Protein AF-A0A7S0FEX1-F1 (afdb_monomer_lite)

Radius of gyration: 21.46 Å; chains: 1; bounding box: 63×38×58 Å

Secondary structure (DSSP, 8-state):
-HHHHHHHHHHTT---HHHHHHHHHTT--SHHHHHHHHHSHHHHHHHHHHHHHH-S---TTHHHHHHHHHHHTTEEEEESPSS--S----EEEEETTSS-BB-TTSPPBPP-TTHHHHHHHHHHHTT-EEEEE-HHHHHHHHHHHHHHSS--TT-B-TTSEEGGGTTT-HHHHHHHHHHHHTTTS--EEEEEEEEPPPBTTB--SEEEE-HHHHHTT-HHHHHHHHHHHHHHHHHHTTTS-EES--SSSS-S---GGG-EE-HHHHHHSTTTT--SEEEEEEEEHHHHHHHHH-HHHHHHHHHHHHHHHHHHTT---TTHHHHHHHHHHHHHH--

Structure (mmCIF, N/CA/C/O backbone):
data_AF-A0A7S0FEX1-F1
#
_entry.id   AF-A0A7S0FEX1-F1
#
loop_
_atom_site.group_PDB
_atom_site.id
_atom_site.type_symbol
_atom_site.label_atom_id
_atom_site.label_alt_id
_atom_site.label_comp_id
_atom_site.label_asym_id
_atom_site.label_entity_id
_atom_site.label_seq_id
_atom_site.pdbx_PDB_ins_code
_atom_site.Cartn_x
_atom_site.Cartn_y
_atom_site.Cartn_z
_atom_site.occupancy
_atom_site.B_iso_or_equiv
_atom_site.auth_seq_id
_atom_site.auth_comp_id
_atom_site.auth_asym_id
_atom_site.auth_atom_id
_atom_site.pdbx_PDB_model_num
ATOM 1 N N . MET A 1 1 ? 23.490 11.982 -13.150 1.00 49.28 1 MET A N 1
ATOM 2 C CA . MET A 1 1 ? 22.491 11.063 -13.774 1.00 49.28 1 MET A CA 1
ATOM 3 C C . MET A 1 1 ? 23.137 9.728 -14.142 1.00 49.28 1 MET A C 1
ATOM 5 O O . MET A 1 1 ? 22.644 8.714 -13.667 1.00 49.28 1 MET A O 1
ATOM 9 N N . ARG A 1 2 ? 24.300 9.730 -14.826 1.00 57.12 2 ARG A N 1
ATOM 10 C CA . ARG A 1 2 ? 25.257 8.595 -14.842 1.00 57.12 2 ARG A CA 1
ATOM 11 C C . ARG A 1 2 ? 25.541 8.032 -13.445 1.00 57.12 2 ARG A C 1
ATOM 13 O O . ARG A 1 2 ? 25.551 6.821 -13.254 1.00 57.12 2 ARG A O 1
ATOM 20 N N . ASP A 1 3 ? 25.651 8.925 -12.465 1.00 60.47 3 ASP A N 1
ATOM 21 C CA . ASP A 1 3 ? 25.972 8.586 -11.073 1.00 60.47 3 ASP A CA 1
ATOM 22 C C . ASP A 1 3 ? 24.966 7.610 -10.450 1.00 60.47 3 ASP A C 1
ATOM 24 O O . ASP A 1 3 ? 25.356 6.779 -9.650 1.00 60.47 3 ASP A O 1
ATOM 28 N N . HIS A 1 4 ? 23.688 7.639 -10.853 1.00 65.44 4 HIS A N 1
ATOM 29 C CA . HIS A 1 4 ? 22.660 6.770 -10.267 1.00 65.44 4 HIS A CA 1
ATOM 30 C C . HIS A 1 4 ? 22.715 5.322 -10.766 1.00 65.44 4 HIS A C 1
ATOM 32 O O . HIS A 1 4 ? 22.390 4.410 -10.010 1.00 65.44 4 HIS A O 1
ATOM 38 N N . VAL A 1 5 ? 23.066 5.092 -12.036 1.00 67.25 5 VAL A N 1
ATOM 39 C CA . VAL A 1 5 ? 23.215 3.728 -12.578 1.00 67.25 5 VAL A CA 1
ATOM 40 C C . VAL A 1 5 ? 24.518 3.120 -12.070 1.00 67.25 5 VAL A C 1
ATOM 42 O O . VAL A 1 5 ? 24.529 1.966 -11.654 1.00 67.25 5 VAL A O 1
ATOM 45 N N . GLN A 1 6 ? 25.583 3.922 -12.022 1.00 75.69 6 GLN A N 1
ATOM 46 C CA . GLN A 1 6 ? 26.848 3.532 -11.414 1.00 75.69 6 GLN A CA 1
ATOM 47 C C . GLN A 1 6 ? 26.683 3.200 -9.925 1.00 75.69 6 GLN A C 1
ATOM 49 O O . GLN A 1 6 ? 27.072 2.118 -9.510 1.00 75.69 6 GLN A O 1
ATOM 54 N N . GLU A 1 7 ? 26.033 4.059 -9.137 1.00 74.44 7 GLU A N 1
ATOM 55 C CA . GLU A 1 7 ? 25.763 3.807 -7.715 1.00 74.44 7 GLU A CA 1
ATOM 56 C C . GLU A 1 7 ? 24.936 2.531 -7.501 1.00 74.44 7 GLU A C 1
ATOM 58 O O . GLU A 1 7 ? 25.261 1.726 -6.629 1.00 74.44 7 GLU A O 1
ATOM 63 N N . LEU A 1 8 ? 23.913 2.293 -8.333 1.00 69.88 8 LEU A N 1
ATOM 64 C CA . LEU A 1 8 ? 23.142 1.046 -8.307 1.00 69.88 8 LEU A CA 1
ATOM 65 C C . LEU A 1 8 ? 24.030 -0.178 -8.566 1.00 69.88 8 LEU A C 1
ATOM 67 O O . LEU A 1 8 ? 23.986 -1.128 -7.784 1.00 69.88 8 LEU A O 1
ATOM 71 N N . LEU A 1 9 ? 24.833 -0.154 -9.633 1.00 73.50 9 LEU A N 1
ATOM 72 C CA . LEU A 1 9 ? 25.753 -1.237 -9.984 1.00 73.50 9 LEU A CA 1
ATOM 73 C C . LEU A 1 9 ? 26.758 -1.497 -8.859 1.00 73.50 9 LEU A C 1
ATOM 75 O O . LEU A 1 9 ? 26.871 -2.629 -8.392 1.00 73.50 9 LEU A O 1
ATOM 79 N N . THR A 1 10 ? 27.424 -0.453 -8.367 1.00 79.00 10 THR A N 1
ATOM 80 C CA . THR A 1 10 ? 28.391 -0.544 -7.269 1.00 79.00 10 THR A CA 1
ATOM 81 C C . THR A 1 10 ? 27.733 -1.098 -6.000 1.00 79.00 10 THR A C 1
ATOM 83 O O . THR A 1 10 ? 28.285 -2.005 -5.380 1.00 79.00 10 THR A O 1
ATOM 86 N N . SER A 1 11 ? 26.519 -0.650 -5.648 1.00 68.50 11 SER A N 1
ATOM 87 C CA . SER A 1 11 ? 25.781 -1.149 -4.471 1.00 68.50 11 SER A CA 1
ATOM 88 C C . SER A 1 11 ? 25.412 -2.635 -4.555 1.00 68.50 11 SER A C 1
ATOM 90 O O . SER A 1 11 ? 25.237 -3.293 -3.531 1.00 68.50 11 SER A O 1
ATOM 92 N N . ALA A 1 12 ? 25.317 -3.169 -5.772 1.00 68.94 12 ALA A N 1
ATOM 93 C CA . ALA A 1 12 ? 25.042 -4.572 -6.046 1.00 68.94 12 ALA A CA 1
ATOM 94 C C . ALA A 1 12 ? 26.313 -5.409 -6.268 1.00 68.94 12 ALA A C 1
ATOM 96 O O . ALA A 1 12 ? 26.220 -6.582 -6.620 1.00 68.94 12 ALA A O 1
ATOM 97 N N . GLY A 1 13 ? 27.498 -4.823 -6.064 1.00 77.81 13 GLY A N 1
ATOM 98 C CA . GLY A 1 13 ? 28.783 -5.497 -6.256 1.00 77.81 13 GLY A CA 1
ATOM 99 C C . GLY A 1 13 ? 29.253 -5.564 -7.713 1.00 77.81 13 GLY A C 1
ATOM 100 O O . GLY A 1 13 ? 30.226 -6.255 -8.007 1.00 77.81 13 GLY A O 1
ATOM 101 N N . TYR A 1 14 ? 28.607 -4.832 -8.625 1.00 77.31 14 TYR A N 1
ATOM 102 C CA . TYR A 1 14 ? 28.959 -4.730 -10.045 1.00 77.31 14 TYR A CA 1
ATOM 103 C C . TYR A 1 14 ? 29.871 -3.527 -10.335 1.00 77.31 14 TYR A C 1
ATOM 105 O O . TYR A 1 14 ? 29.634 -2.761 -11.267 1.00 77.31 14 TYR A O 1
ATOM 113 N N . ASP A 1 15 ? 30.933 -3.352 -9.547 1.00 73.88 15 ASP A N 1
ATOM 114 C CA . ASP A 1 15 ? 31.877 -2.233 -9.688 1.00 73.88 15 ASP A CA 1
ATOM 115 C C . ASP A 1 15 ? 32.965 -2.521 -10.739 1.00 73.88 15 ASP A C 1
ATOM 117 O O . ASP A 1 15 ? 34.157 -2.618 -10.447 1.00 73.88 15 ASP A O 1
ATOM 121 N N . ARG A 1 16 ? 32.546 -2.759 -11.987 1.00 79.06 16 ARG A N 1
ATOM 122 C CA . ARG A 1 16 ? 33.460 -2.974 -13.117 1.00 79.06 16 ARG A CA 1
ATOM 123 C C . ARG A 1 16 ? 33.321 -1.828 -14.126 1.00 79.06 16 ARG A C 1
ATOM 125 O O . ARG A 1 16 ? 32.236 -1.658 -14.678 1.00 79.06 16 ARG A O 1
ATOM 132 N N . PRO A 1 17 ? 34.395 -1.075 -14.435 1.00 77.56 17 PRO A N 1
ATOM 133 C CA . PRO A 1 17 ? 34.350 0.045 -15.384 1.00 77.56 17 PRO A CA 1
ATOM 134 C C . PRO A 1 17 ? 33.760 -0.316 -16.755 1.00 77.56 17 PRO A C 1
ATOM 136 O O . PRO A 1 17 ? 33.026 0.477 -17.347 1.00 77.56 17 PRO A O 1
ATOM 139 N N . ASP A 1 18 ? 34.013 -1.542 -17.222 1.00 78.56 18 ASP A N 1
ATOM 140 C CA . ASP A 1 18 ? 33.533 -2.044 -18.516 1.00 78.56 18 ASP A CA 1
ATOM 141 C C . ASP A 1 18 ? 32.003 -2.061 -18.615 1.00 78.56 18 ASP A C 1
ATOM 143 O O . ASP A 1 18 ? 31.430 -1.914 -19.692 1.00 78.56 18 ASP A O 1
ATOM 147 N N . TRP A 1 19 ? 31.323 -2.204 -17.482 1.00 75.75 19 TRP A N 1
ATOM 148 C CA . TRP A 1 19 ? 29.877 -2.352 -17.419 1.00 75.75 19 TRP A CA 1
ATOM 149 C C . TRP A 1 19 ? 29.152 -1.031 -17.619 1.00 75.75 19 TRP A C 1
ATOM 151 O O . TRP A 1 19 ? 28.159 -0.969 -18.342 1.00 75.75 19 TRP A O 1
ATOM 161 N N . ILE A 1 20 ? 29.689 0.035 -17.029 1.00 76.06 20 ILE A N 1
ATOM 162 C CA . ILE A 1 20 ? 29.181 1.396 -17.205 1.00 76.06 20 ILE A CA 1
ATOM 163 C C . ILE A 1 20 ? 29.332 1.810 -18.671 1.00 76.06 20 ILE A C 1
ATOM 165 O O . ILE A 1 20 ? 28.389 2.332 -19.258 1.00 76.06 20 ILE A O 1
ATOM 169 N N . ALA A 1 21 ? 30.480 1.505 -19.287 1.00 80.44 21 ALA A N 1
ATOM 170 C CA . ALA A 1 21 ? 30.721 1.793 -20.699 1.00 80.44 21 ALA A CA 1
ATOM 171 C C . ALA A 1 21 ? 29.717 1.080 -21.626 1.00 80.44 21 ALA A C 1
ATOM 173 O O . ALA A 1 21 ? 29.259 1.657 -22.607 1.00 80.44 21 ALA A O 1
ATOM 174 N N . ILE A 1 22 ? 29.339 -0.160 -21.304 1.00 76.38 22 ILE A N 1
ATOM 175 C CA . ILE A 1 22 ? 28.379 -0.939 -22.100 1.00 76.38 22 ILE A CA 1
ATOM 176 C C . ILE A 1 22 ? 26.956 -0.400 -21.958 1.00 76.38 22 ILE A C 1
ATOM 178 O O . ILE A 1 22 ? 26.242 -0.300 -22.954 1.00 76.38 22 ILE A O 1
ATOM 182 N N . LEU A 1 23 ? 26.546 -0.019 -20.746 1.00 76.69 23 LEU A N 1
ATOM 183 C CA . LEU A 1 23 ? 25.253 0.635 -20.536 1.00 76.69 23 LEU A CA 1
ATOM 184 C C . LEU A 1 23 ? 25.183 1.979 -21.277 1.00 76.69 23 LEU A C 1
ATOM 186 O O . LEU A 1 23 ? 24.184 2.250 -21.940 1.00 76.69 23 LEU A O 1
ATOM 190 N N . ASP A 1 24 ? 26.262 2.764 -21.266 1.00 81.00 24 ASP A N 1
ATOM 191 C CA . ASP A 1 24 ? 26.360 4.006 -22.042 1.00 81.00 24 ASP A CA 1
ATOM 192 C C . ASP A 1 24 ? 26.200 3.756 -23.558 1.00 81.00 24 ASP A C 1
ATOM 194 O O . ASP A 1 24 ? 25.459 4.475 -24.230 1.00 81.00 24 ASP A O 1
ATOM 198 N N . GLU A 1 25 ? 26.832 2.713 -24.106 1.00 81.38 25 GLU A N 1
ATOM 199 C CA . GLU A 1 25 ? 26.696 2.326 -25.523 1.00 81.38 25 GLU A CA 1
ATOM 200 C C . GLU A 1 25 ? 25.297 1.834 -25.902 1.00 81.38 25 GLU A C 1
ATOM 202 O O . GLU A 1 25 ? 24.872 1.966 -27.052 1.00 81.38 25 GLU A O 1
ATOM 207 N N . LEU A 1 26 ? 24.579 1.260 -24.940 1.00 72.56 26 LEU A N 1
ATOM 208 C CA . LEU A 1 26 ? 23.183 0.856 -25.082 1.00 72.56 26 LEU A CA 1
ATOM 209 C C . LEU A 1 26 ? 22.214 2.042 -24.953 1.00 72.56 26 LEU A C 1
ATOM 211 O O . LEU A 1 26 ? 21.000 1.855 -25.037 1.00 72.56 26 LEU A O 1
ATOM 215 N N . GLY A 1 27 ? 22.731 3.256 -24.738 1.00 79.88 27 GLY A N 1
ATOM 216 C CA . GLY A 1 27 ? 21.921 4.439 -24.470 1.00 79.88 27 GLY A CA 1
ATOM 217 C C . GLY A 1 27 ? 21.185 4.359 -23.132 1.00 79.88 27 GLY A C 1
ATOM 218 O O . GLY A 1 27 ? 20.209 5.078 -22.933 1.00 79.88 27 GLY A O 1
ATOM 219 N N . VAL A 1 28 ? 21.629 3.494 -22.213 1.00 77.31 28 VAL A N 1
ATOM 220 C CA . VAL A 1 28 ? 21.063 3.368 -20.869 1.00 77.31 28 VAL A CA 1
ATOM 221 C C . VAL A 1 28 ? 21.602 4.497 -20.006 1.00 77.31 28 VAL A C 1
ATOM 223 O O . VAL A 1 28 ? 22.630 4.369 -19.346 1.00 77.31 28 VAL A O 1
ATOM 226 N N . GLN A 1 29 ? 20.903 5.630 -20.020 1.00 74.06 29 GLN A N 1
ATOM 227 C CA . GLN A 1 29 ? 21.310 6.827 -19.280 1.00 74.06 29 GLN A CA 1
ATOM 228 C C . GLN A 1 29 ? 20.565 6.979 -17.951 1.00 74.06 29 GLN A C 1
ATOM 230 O O . GLN A 1 29 ? 20.994 7.727 -17.067 1.00 74.06 29 GLN A O 1
ATOM 235 N N . THR A 1 30 ? 19.439 6.280 -17.804 1.00 69.25 30 THR A N 1
ATOM 236 C CA . THR A 1 30 ? 18.544 6.377 -16.653 1.00 69.25 30 THR A CA 1
ATOM 237 C C . THR A 1 30 ? 18.147 5.001 -16.115 1.00 69.25 30 THR A C 1
ATOM 239 O O . THR A 1 30 ? 18.245 3.978 -16.794 1.00 69.25 30 THR A O 1
ATOM 242 N N . LYS A 1 31 ? 17.620 4.967 -14.880 1.00 67.56 31 LYS A N 1
ATOM 243 C CA . LYS A 1 31 ? 17.003 3.754 -14.305 1.00 67.56 31 LYS A CA 1
ATOM 244 C C . LYS A 1 31 ? 15.837 3.239 -15.163 1.00 67.56 31 LYS A C 1
ATOM 246 O O . LYS A 1 31 ? 15.578 2.043 -15.185 1.00 67.56 31 LYS A O 1
ATOM 251 N N . THR A 1 32 ? 15.143 4.135 -15.863 1.00 65.50 32 THR A N 1
ATOM 252 C CA . THR A 1 32 ? 14.040 3.795 -16.770 1.00 65.50 32 THR A CA 1
ATOM 253 C C . THR A 1 32 ? 14.542 3.076 -18.004 1.00 65.50 32 THR A C 1
ATOM 255 O O . THR A 1 32 ? 13.989 2.038 -18.348 1.00 65.50 32 THR A O 1
ATOM 258 N N . ASP A 1 33 ? 15.605 3.583 -18.629 1.00 70.00 33 ASP A N 1
ATOM 259 C CA . ASP A 1 33 ? 16.213 2.927 -19.788 1.00 70.00 33 ASP A CA 1
ATOM 260 C C . ASP A 1 33 ? 16.682 1.526 -19.396 1.00 70.00 33 ASP A C 1
ATOM 262 O O . ASP A 1 33 ? 16.406 0.559 -20.098 1.00 70.00 33 ASP A O 1
ATOM 266 N N . LEU A 1 34 ? 17.292 1.397 -18.213 1.00 71.75 34 LEU A N 1
ATOM 267 C CA . LEU A 1 34 ? 17.710 0.107 -17.673 1.00 71.75 34 LEU A CA 1
ATOM 268 C C . LEU A 1 34 ? 16.522 -0.852 -17.486 1.00 71.75 34 LEU A C 1
ATOM 270 O O . LEU A 1 34 ? 16.638 -2.039 -17.783 1.00 71.75 34 LEU A O 1
ATOM 274 N N . LEU A 1 35 ? 15.364 -0.361 -17.036 1.00 68.06 35 LEU A N 1
ATOM 275 C CA . LEU A 1 35 ? 14.149 -1.175 -16.901 1.00 68.06 35 LEU A CA 1
ATOM 276 C C . LEU A 1 35 ? 13.567 -1.576 -18.244 1.00 68.06 35 LEU A C 1
ATOM 278 O O . LEU A 1 35 ? 13.321 -2.755 -18.459 1.00 68.06 35 LEU A O 1
ATOM 282 N N . LEU A 1 36 ? 13.420 -0.635 -19.172 1.00 68.81 36 LEU A N 1
ATOM 283 C CA . LEU A 1 36 ? 12.922 -0.923 -20.515 1.00 68.81 36 LEU A CA 1
ATOM 284 C C . LEU A 1 36 ? 13.791 -1.976 -21.214 1.00 68.81 36 LEU A C 1
ATOM 286 O O . LEU A 1 36 ? 13.269 -2.932 -21.790 1.00 68.81 36 LEU A O 1
ATOM 290 N N . GLN A 1 37 ? 15.114 -1.843 -21.096 1.00 70.62 37 GLN A N 1
ATOM 291 C CA . GLN A 1 37 ? 16.072 -2.792 -21.659 1.00 70.62 37 GLN A CA 1
ATOM 292 C C . GLN A 1 37 ? 16.036 -4.152 -20.950 1.00 70.62 37 GLN A C 1
ATOM 294 O O . GLN A 1 37 ? 16.239 -5.181 -21.586 1.00 70.62 37 GLN A O 1
ATOM 299 N N . THR A 1 38 ? 15.755 -4.189 -19.643 1.00 68.88 38 THR A N 1
ATOM 300 C CA . THR A 1 38 ? 15.700 -5.450 -18.886 1.00 68.88 38 THR A CA 1
ATOM 301 C C . THR A 1 38 ? 14.331 -6.120 -18.890 1.00 68.88 38 THR A C 1
ATOM 303 O O . THR A 1 38 ? 14.263 -7.301 -18.564 1.00 68.88 38 THR A O 1
ATOM 306 N N . GLU A 1 39 ? 13.242 -5.442 -19.248 1.00 66.25 39 GLU A N 1
ATOM 307 C CA . GLU A 1 39 ? 11.893 -6.027 -19.300 1.00 66.25 39 GLU A CA 1
ATOM 308 C C . GLU A 1 39 ? 11.570 -6.693 -20.638 1.00 66.25 39 GLU A C 1
ATOM 310 O O . GLU A 1 39 ? 10.870 -7.706 -20.667 1.00 66.25 39 GLU A O 1
ATOM 315 N N . SER A 1 40 ? 12.127 -6.198 -21.742 1.00 69.12 40 SER A N 1
ATOM 316 C CA . SER A 1 40 ? 12.020 -6.883 -23.029 1.00 69.12 40 SER A CA 1
ATOM 317 C C . SER A 1 40 ? 13.034 -8.022 -23.106 1.00 69.12 40 SER A C 1
ATOM 319 O O . SER A 1 40 ? 14.238 -7.789 -23.064 1.00 69.12 40 SER A O 1
ATOM 321 N N . ALA A 1 41 ? 12.560 -9.261 -23.275 1.00 67.12 41 ALA A N 1
ATOM 322 C CA . ALA A 1 41 ? 13.430 -10.432 -23.426 1.00 67.12 41 ALA A CA 1
ATOM 323 C C . ALA A 1 41 ? 14.442 -10.273 -24.578 1.00 67.12 41 ALA A C 1
ATOM 325 O O . ALA A 1 41 ? 15.580 -10.718 -24.463 1.00 67.12 41 ALA A O 1
ATOM 326 N N . HIS A 1 42 ? 14.045 -9.595 -25.660 1.00 73.06 42 HIS A N 1
ATOM 327 C CA . HIS A 1 42 ? 14.924 -9.277 -26.784 1.00 73.06 42 HIS A CA 1
ATOM 328 C C . HIS A 1 42 ? 16.003 -8.255 -26.401 1.00 73.06 42 HIS A C 1
ATOM 330 O O . HIS A 1 42 ? 17.178 -8.463 -26.690 1.00 73.06 42 HIS A O 1
ATOM 336 N N . LEU A 1 43 ? 15.617 -7.153 -25.753 1.00 69.81 43 LEU A N 1
ATOM 337 C CA . LEU A 1 43 ? 16.573 -6.122 -25.336 1.00 69.81 43 LEU A CA 1
ATOM 338 C C . LEU A 1 43 ? 17.546 -6.660 -24.285 1.00 69.81 43 LEU A C 1
ATOM 340 O O . LEU A 1 43 ? 18.741 -6.393 -24.338 1.00 69.81 43 LEU A O 1
ATOM 344 N N . LEU A 1 44 ? 17.050 -7.511 -23.393 1.00 70.38 44 LEU A N 1
ATOM 345 C CA . LEU A 1 44 ? 17.862 -8.182 -22.399 1.00 70.38 44 LEU A CA 1
ATOM 346 C C . LEU A 1 44 ? 18.875 -9.142 -23.031 1.00 70.38 44 LEU A C 1
ATOM 348 O O . LEU A 1 44 ? 20.017 -9.200 -22.577 1.00 70.38 44 LEU A O 1
ATOM 352 N N . ALA A 1 45 ? 18.477 -9.864 -24.081 1.00 75.88 45 ALA A N 1
ATOM 353 C CA . ALA A 1 45 ? 19.388 -10.704 -24.847 1.00 75.88 45 ALA A CA 1
ATOM 354 C C . ALA A 1 45 ? 20.480 -9.869 -25.540 1.00 75.88 45 ALA A C 1
ATOM 356 O O . ALA A 1 45 ? 21.641 -10.262 -25.481 1.00 75.88 45 ALA A O 1
ATOM 357 N N . ASP A 1 46 ? 20.152 -8.696 -26.102 1.00 78.88 46 ASP A N 1
ATOM 358 C CA . ASP A 1 46 ? 21.146 -7.776 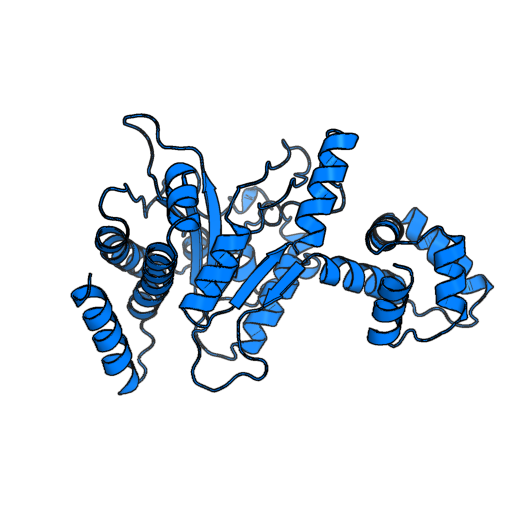-26.691 1.00 78.88 46 ASP A CA 1
ATOM 359 C C . ASP A 1 46 ? 22.118 -7.239 -25.623 1.00 78.88 46 ASP A C 1
ATOM 361 O O . ASP A 1 46 ? 23.337 -7.270 -25.805 1.00 78.88 46 ASP A O 1
ATOM 365 N N . VAL A 1 47 ? 21.607 -6.838 -24.451 1.00 74.69 47 VAL A N 1
ATOM 366 C CA . VAL A 1 47 ? 22.435 -6.420 -23.304 1.00 74.69 47 VAL A CA 1
ATOM 367 C C . VAL A 1 47 ? 23.393 -7.547 -22.892 1.00 74.69 47 VAL A C 1
ATOM 369 O O . VAL A 1 47 ? 24.596 -7.317 -22.752 1.00 74.69 47 VAL A O 1
ATOM 372 N N . GLN A 1 48 ? 22.888 -8.775 -22.730 1.00 77.06 48 GLN A N 1
ATOM 373 C CA . GLN A 1 48 ? 23.691 -9.946 -22.359 1.00 77.06 48 GLN A CA 1
ATOM 374 C C . GLN A 1 48 ? 24.729 -10.305 -23.428 1.00 77.06 48 GLN A C 1
ATOM 376 O O . GLN A 1 48 ? 25.881 -10.584 -23.090 1.00 77.06 48 GLN A O 1
ATOM 381 N N . GLU A 1 49 ? 24.353 -10.269 -24.706 1.00 82.81 49 GLU A N 1
ATOM 382 C CA . GLU A 1 49 ? 25.250 -10.555 -25.822 1.00 82.81 49 GLU A CA 1
ATOM 383 C C . GLU A 1 49 ? 26.403 -9.546 -25.860 1.00 82.81 49 GLU A C 1
ATOM 385 O O . GLU A 1 49 ? 27.572 -9.937 -25.916 1.00 82.81 49 GLU A O 1
ATOM 390 N N . ARG A 1 50 ? 26.109 -8.245 -25.764 1.00 82.50 50 ARG A N 1
ATOM 391 C CA . ARG A 1 50 ? 27.141 -7.198 -25.765 1.00 82.50 50 ARG A CA 1
ATOM 392 C C . ARG A 1 50 ? 28.055 -7.277 -24.552 1.00 82.50 50 ARG A C 1
ATOM 394 O O . ARG A 1 50 ? 29.268 -7.134 -24.707 1.00 82.50 50 ARG A O 1
ATOM 401 N N . LEU A 1 51 ? 27.499 -7.564 -23.375 1.00 77.94 51 LEU A N 1
ATOM 402 C CA . LEU A 1 51 ? 28.290 -7.816 -22.173 1.00 77.94 51 LEU A CA 1
ATOM 403 C C . LEU A 1 51 ? 29.212 -9.024 -22.365 1.00 77.94 51 LEU A C 1
ATOM 405 O O . LEU A 1 51 ? 30.392 -8.933 -22.041 1.00 77.94 51 LEU A O 1
ATOM 409 N N . SER A 1 52 ? 28.726 -10.118 -22.958 1.00 82.50 52 SER A N 1
ATOM 410 C CA . SER A 1 52 ? 29.527 -11.336 -23.169 1.00 82.50 52 SER A CA 1
ATOM 411 C C . SER A 1 52 ? 30.686 -11.148 -24.154 1.00 82.50 52 SER A C 1
ATOM 413 O O . SER A 1 52 ? 31.702 -11.829 -24.050 1.00 82.50 52 SER A O 1
ATOM 415 N N . LYS A 1 53 ? 30.574 -10.188 -25.082 1.00 85.75 53 LYS A N 1
ATOM 416 C CA . LYS A 1 53 ? 31.647 -9.842 -26.031 1.00 85.75 53 LYS A CA 1
ATOM 417 C C . LYS A 1 53 ? 32.801 -9.068 -25.389 1.00 85.75 53 LYS A C 1
ATOM 419 O O . LYS A 1 53 ? 33.881 -9.017 -25.970 1.00 85.75 53 LYS A O 1
ATOM 424 N N . ARG A 1 54 ? 32.578 -8.431 -24.236 1.00 82.00 54 ARG A N 1
ATOM 425 C CA . ARG A 1 54 ? 33.550 -7.531 -23.585 1.00 82.00 54 ARG A CA 1
ATOM 426 C C . ARG A 1 54 ? 34.002 -8.006 -22.213 1.00 82.00 54 ARG A C 1
ATOM 428 O O . ARG A 1 54 ? 35.124 -7.728 -21.810 1.00 82.00 54 ARG A O 1
ATOM 435 N N . CYS A 1 55 ? 33.151 -8.751 -21.524 1.00 80.50 55 CYS A N 1
ATOM 436 C CA . CYS A 1 55 ? 33.427 -9.338 -20.228 1.00 80.50 55 CYS A CA 1
ATOM 437 C C . CYS A 1 55 ? 33.564 -10.851 -20.400 1.00 80.50 55 CYS A C 1
ATOM 439 O O . CYS A 1 55 ? 32.626 -11.505 -20.848 1.00 80.50 55 CYS A O 1
ATOM 441 N N . ALA A 1 56 ? 34.706 -11.411 -19.990 1.00 79.00 56 ALA A N 1
ATOM 442 C CA . ALA A 1 56 ? 34.952 -12.855 -20.051 1.00 79.00 56 ALA A CA 1
ATOM 443 C C . ALA A 1 56 ? 33.899 -13.676 -19.278 1.00 79.00 56 ALA A C 1
ATOM 445 O O . ALA A 1 56 ? 33.615 -14.815 -19.635 1.00 79.00 56 ALA A O 1
ATOM 446 N N . GLU A 1 57 ? 33.291 -13.080 -18.247 1.00 81.62 57 GLU A N 1
ATOM 447 C CA . GLU A 1 57 ? 32.217 -13.681 -17.461 1.00 81.62 57 GLU A CA 1
ATOM 448 C C . GLU A 1 57 ? 31.128 -12.640 -17.176 1.00 81.62 57 GLU A C 1
ATOM 450 O O . GLU A 1 57 ? 31.363 -11.646 -16.482 1.00 81.62 57 GLU A O 1
ATOM 455 N N . VAL A 1 58 ? 29.927 -12.876 -17.711 1.00 75.75 58 VAL A N 1
ATOM 456 C CA . VAL A 1 58 ? 28.709 -12.134 -17.364 1.00 75.75 58 VAL A CA 1
ATOM 457 C C . VAL A 1 58 ? 27.878 -13.020 -16.441 1.00 75.75 58 VAL A C 1
ATOM 459 O O . VAL A 1 58 ? 27.437 -14.092 -16.868 1.00 75.75 58 VAL A O 1
ATOM 462 N N . PRO A 1 59 ? 27.649 -12.619 -15.181 1.00 79.38 59 PRO A N 1
ATOM 463 C CA . PRO A 1 59 ? 26.775 -13.346 -14.275 1.00 79.38 59 PRO A CA 1
ATOM 464 C C . PRO A 1 59 ? 25.400 -13.577 -14.900 1.00 79.38 59 PRO A C 1
ATOM 466 O O . PRO A 1 59 ? 24.740 -12.640 -15.351 1.00 79.38 59 PRO A O 1
ATOM 469 N N . LYS A 1 60 ? 24.934 -14.831 -14.889 1.00 77.81 60 LYS A N 1
ATOM 470 C CA . LYS A 1 60 ? 23.596 -15.192 -15.394 1.00 77.81 60 LYS A CA 1
ATOM 471 C C . LYS A 1 60 ? 22.476 -14.443 -14.661 1.00 77.81 60 LYS A C 1
ATOM 473 O O . LYS A 1 60 ? 21.416 -14.226 -15.238 1.00 77.81 60 LYS A O 1
ATOM 478 N N . SER A 1 61 ? 22.718 -14.044 -13.409 1.00 79.00 61 SER A N 1
ATOM 479 C CA . SER A 1 61 ? 21.777 -13.283 -12.582 1.00 79.00 61 SER A CA 1
ATOM 480 C C . SER A 1 61 ? 21.677 -11.813 -12.969 1.00 79.00 61 SER A C 1
ATOM 482 O O . SER A 1 61 ? 20.691 -11.176 -12.615 1.00 79.00 61 SER A O 1
ATOM 484 N N . LEU A 1 62 ? 22.638 -11.270 -13.722 1.00 73.38 62 LEU A N 1
ATOM 485 C CA . LEU A 1 62 ? 22.767 -9.830 -13.873 1.00 73.38 62 LEU A CA 1
ATOM 486 C C . LEU A 1 62 ? 21.482 -9.157 -14.357 1.00 73.38 62 LEU A C 1
ATOM 488 O O . LEU A 1 62 ? 21.054 -8.140 -13.828 1.00 73.38 62 LEU A O 1
ATOM 492 N N . ALA A 1 63 ? 20.888 -9.710 -15.405 1.00 69.12 63 ALA A N 1
ATOM 493 C CA . ALA A 1 63 ? 19.646 -9.213 -15.968 1.00 69.12 63 ALA A CA 1
ATOM 494 C C . ALA A 1 63 ? 18.558 -9.024 -14.900 1.00 69.12 63 ALA A C 1
ATOM 496 O O . ALA A 1 63 ? 17.893 -7.989 -14.840 1.00 69.12 63 ALA A O 1
ATOM 497 N N . ALA A 1 64 ? 18.406 -10.040 -14.049 1.00 70.38 64 ALA A N 1
ATOM 498 C CA . ALA A 1 64 ? 17.465 -10.035 -12.946 1.00 70.38 64 ALA A CA 1
ATOM 499 C C . ALA A 1 64 ? 17.884 -9.030 -11.865 1.00 70.38 64 ALA A C 1
ATOM 501 O O . ALA A 1 64 ? 17.019 -8.337 -11.337 1.00 70.38 64 ALA A O 1
ATOM 502 N N . ASP A 1 65 ? 19.182 -8.889 -11.594 1.00 74.38 65 ASP A N 1
ATOM 503 C CA . ASP A 1 65 ? 19.713 -7.951 -10.602 1.00 74.38 65 ASP A CA 1
ATOM 504 C C . ASP A 1 65 ? 19.534 -6.488 -11.037 1.00 74.38 65 ASP A C 1
ATOM 506 O O . ASP A 1 65 ? 19.068 -5.666 -10.254 1.00 74.38 65 ASP A O 1
ATOM 510 N N . LEU A 1 66 ? 19.803 -6.154 -12.302 1.00 70.31 66 LEU A N 1
ATOM 511 C CA . LEU A 1 66 ? 19.571 -4.818 -12.866 1.00 70.31 66 LEU A CA 1
ATOM 512 C C . LEU A 1 66 ? 18.090 -4.456 -12.843 1.00 70.31 66 LEU A C 1
ATOM 514 O O . LEU A 1 66 ? 17.724 -3.364 -12.399 1.00 70.31 66 LEU A O 1
ATOM 518 N N . ARG A 1 67 ? 17.237 -5.397 -13.264 1.00 68.94 67 ARG A N 1
ATOM 519 C CA . ARG A 1 67 ? 15.784 -5.246 -13.179 1.00 68.94 67 ARG A CA 1
ATOM 520 C C . ARG A 1 67 ? 15.358 -5.018 -11.730 1.00 68.94 67 ARG A C 1
ATOM 522 O O . ARG A 1 67 ? 14.611 -4.086 -11.446 1.00 68.94 67 ARG A O 1
ATOM 529 N N . HIS A 1 68 ? 15.873 -5.827 -10.807 1.00 69.81 68 HIS A N 1
ATOM 530 C CA . HIS A 1 68 ? 15.584 -5.727 -9.382 1.00 69.81 68 HIS A CA 1
ATOM 531 C C . HIS A 1 68 ? 15.987 -4.365 -8.810 1.00 69.81 68 HIS A C 1
ATOM 533 O O . HIS A 1 68 ? 15.169 -3.720 -8.159 1.00 69.81 68 HIS A O 1
ATOM 539 N N . LEU A 1 69 ? 17.208 -3.900 -9.076 1.00 68.81 69 LEU A N 1
ATOM 540 C CA . LEU A 1 69 ? 17.727 -2.618 -8.590 1.00 68.81 69 LEU A CA 1
ATOM 541 C C . LEU A 1 69 ? 16.913 -1.440 -9.108 1.00 68.81 69 LEU A C 1
ATOM 543 O O . LEU A 1 69 ? 16.596 -0.511 -8.362 1.00 68.81 69 LEU A O 1
ATOM 547 N N . ALA A 1 70 ? 16.551 -1.480 -10.383 1.00 69.81 70 ALA A N 1
ATOM 548 C CA . ALA A 1 70 ? 15.808 -0.397 -10.980 1.00 69.81 70 ALA A CA 1
ATOM 549 C C . ALA A 1 70 ? 14.339 -0.393 -10.509 1.00 69.81 70 ALA A C 1
ATOM 551 O O . ALA A 1 70 ? 13.824 0.677 -10.184 1.00 69.81 70 ALA A O 1
ATOM 552 N N . GLN A 1 71 ? 13.705 -1.561 -10.330 1.00 69.88 71 GLN A N 1
ATOM 553 C CA . GLN A 1 71 ? 12.381 -1.681 -9.697 1.00 69.88 71 GLN A CA 1
ATOM 554 C C . GLN A 1 71 ? 12.406 -1.222 -8.234 1.00 69.88 71 GLN A C 1
ATOM 556 O O . GLN A 1 71 ? 11.539 -0.462 -7.804 1.00 69.88 71 GLN A O 1
ATOM 561 N N . LYS A 1 72 ? 13.429 -1.630 -7.473 1.00 67.31 72 LYS A N 1
ATOM 562 C CA . LYS A 1 72 ? 13.650 -1.196 -6.087 1.00 67.31 72 LYS A CA 1
ATOM 563 C C . LYS A 1 72 ? 13.814 0.321 -5.997 1.00 67.31 72 LYS A C 1
ATOM 565 O O . LYS A 1 72 ? 13.379 0.924 -5.027 1.00 67.31 72 LYS A O 1
ATOM 570 N N . GLY A 1 73 ? 14.374 0.951 -7.029 1.00 76.94 73 GLY A N 1
ATOM 571 C CA . GLY A 1 73 ? 14.490 2.405 -7.128 1.00 76.94 73 GLY A CA 1
ATOM 572 C C . GLY A 1 73 ? 13.176 3.160 -7.373 1.00 76.94 73 GLY A C 1
ATOM 573 O O . GLY A 1 73 ? 13.171 4.380 -7.220 1.00 76.94 73 GLY A O 1
ATOM 574 N N . ARG A 1 74 ? 12.087 2.480 -7.760 1.00 89.81 74 ARG A N 1
ATOM 575 C CA . ARG A 1 74 ? 10.766 3.100 -7.999 1.00 89.81 74 ARG A CA 1
ATOM 576 C C . ARG A 1 74 ? 9.861 3.079 -6.779 1.00 89.81 74 ARG A C 1
ATOM 578 O O . ARG A 1 74 ? 8.971 3.920 -6.656 1.00 89.81 74 ARG A O 1
ATOM 585 N N . LEU A 1 75 ? 10.078 2.116 -5.891 1.00 92.75 75 LEU A N 1
ATOM 586 C CA . LEU A 1 75 ? 9.343 2.005 -4.644 1.00 92.75 75 LEU A CA 1
ATOM 587 C C . LEU A 1 75 ? 10.078 2.756 -3.541 1.00 92.75 75 LEU A C 1
ATOM 589 O O . LEU A 1 75 ? 11.300 2.769 -3.442 1.00 92.75 75 LEU A O 1
ATOM 593 N N . SER A 1 76 ? 9.298 3.412 -2.704 1.00 92.06 76 SER A N 1
ATOM 594 C CA . SER A 1 76 ? 9.747 4.102 -1.517 1.00 92.06 76 SER A CA 1
ATOM 595 C C . SER A 1 76 ? 9.236 3.322 -0.325 1.00 92.06 76 SER A C 1
ATOM 597 O O . SER A 1 76 ? 8.040 3.333 -0.034 1.00 92.06 76 SER A O 1
ATOM 599 N N . VAL A 1 77 ? 10.161 2.653 0.349 1.00 90.88 77 VAL A N 1
ATOM 600 C CA . VAL A 1 77 ? 9.926 2.024 1.643 1.00 90.88 77 VAL A CA 1
ATOM 601 C C . VAL A 1 77 ? 10.527 2.926 2.707 1.00 90.88 77 VAL A C 1
ATOM 603 O O . VAL A 1 77 ? 11.640 3.427 2.548 1.00 90.88 77 VAL A O 1
ATOM 606 N N . GLY A 1 78 ? 9.792 3.159 3.782 1.00 87.38 78 GLY A N 1
ATOM 607 C CA . GLY A 1 78 ? 10.287 3.937 4.907 1.00 87.38 78 GLY A CA 1
ATOM 608 C C . GLY A 1 78 ? 9.317 3.900 6.070 1.00 87.38 78 GLY A C 1
ATOM 609 O O . GLY A 1 78 ? 8.374 3.115 6.078 1.00 87.38 78 GLY A O 1
ATOM 610 N N . GLY A 1 79 ? 9.556 4.747 7.069 1.00 74.38 79 GLY A N 1
ATOM 611 C CA . GLY A 1 79 ? 8.967 4.523 8.386 1.00 74.38 79 GLY A CA 1
ATOM 612 C C . GLY A 1 79 ? 9.690 3.367 9.085 1.00 74.38 79 GLY A C 1
ATOM 613 O O . GLY A 1 79 ? 10.247 2.498 8.421 1.00 74.38 79 GLY A O 1
ATOM 614 N N . PHE A 1 80 ? 9.707 3.391 10.416 1.00 61.50 80 PHE A N 1
ATOM 615 C CA . PHE A 1 80 ? 10.726 2.809 11.313 1.00 61.50 80 PHE A CA 1
ATOM 616 C C . PHE A 1 80 ? 12.031 3.636 11.396 1.00 61.50 80 PHE A C 1
ATOM 618 O O . PHE A 1 80 ? 12.524 4.109 10.370 1.00 61.50 80 PHE A O 1
ATOM 625 N N . PRO A 1 81 ? 12.614 3.845 12.599 1.00 51.56 81 PRO A N 1
ATOM 626 C CA . PRO A 1 81 ? 14.020 4.151 12.727 1.00 51.56 81 PRO A CA 1
ATOM 627 C C . PRO A 1 81 ? 14.763 2.873 12.376 1.00 51.56 81 PRO A C 1
ATOM 629 O O . PRO A 1 81 ? 14.561 1.817 12.973 1.00 51.56 81 PRO A O 1
ATOM 632 N N . ASP A 1 82 ? 15.605 2.984 11.370 1.00 52.97 82 ASP A N 1
ATOM 633 C CA . ASP A 1 82 ? 16.707 2.061 11.223 1.00 52.97 82 ASP A CA 1
ATOM 634 C C . ASP A 1 82 ? 17.746 2.449 12.299 1.00 52.97 82 ASP A C 1
ATOM 636 O O . ASP A 1 82 ? 18.207 3.598 12.268 1.00 52.97 82 ASP A O 1
ATOM 640 N N . PRO A 1 83 ? 18.083 1.593 13.291 1.00 50.47 83 PRO A N 1
ATOM 641 C CA . PRO A 1 83 ? 17.617 0.219 13.525 1.00 50.47 83 PRO A CA 1
ATOM 642 C C . PRO A 1 83 ? 16.413 0.098 14.485 1.00 50.47 83 PRO A C 1
ATOM 644 O O . PRO A 1 83 ? 16.219 0.920 15.382 1.00 50.47 83 PRO A O 1
ATOM 647 N N . THR A 1 84 ? 15.647 -0.991 14.320 1.00 48.81 84 THR A N 1
ATOM 648 C CA . THR A 1 84 ? 14.417 -1.358 15.055 1.00 48.81 84 THR A CA 1
ATOM 649 C C . THR A 1 84 ? 14.613 -1.436 16.576 1.00 48.81 84 THR A C 1
ATOM 651 O O . THR A 1 84 ? 15.184 -2.416 17.056 1.00 48.81 84 THR A O 1
ATOM 654 N N . PRO A 1 85 ? 14.079 -0.487 17.367 1.00 50.88 85 PRO A N 1
ATOM 655 C CA . PRO A 1 85 ? 13.900 -0.658 18.797 1.00 50.88 85 PRO A CA 1
ATOM 656 C C . PRO A 1 85 ? 12.649 -1.504 19.051 1.00 50.88 85 PRO A C 1
ATOM 658 O O . PRO A 1 85 ? 11.696 -1.502 18.269 1.00 50.88 85 PRO A O 1
ATOM 661 N N . GLU A 1 86 ? 12.621 -2.155 20.205 1.00 49.75 86 GLU A N 1
ATOM 662 C CA . GLU A 1 86 ? 11.564 -3.038 20.717 1.00 49.75 86 GLU A CA 1
ATOM 663 C C . GLU A 1 86 ? 10.169 -2.369 20.868 1.00 49.75 86 GLU A C 1
ATOM 665 O O . GLU A 1 86 ? 9.216 -3.020 21.284 1.00 49.75 86 GLU A O 1
ATOM 670 N N . SER A 1 87 ? 9.998 -1.091 20.494 1.00 45.00 87 SER A N 1
ATOM 671 C CA . SER A 1 87 ? 8.858 -0.237 20.871 1.00 45.00 87 SER A CA 1
ATOM 672 C C . SER A 1 87 ? 7.986 0.304 19.721 1.00 45.00 87 SER A C 1
ATOM 674 O O . SER A 1 87 ? 7.446 1.407 19.830 1.00 45.00 87 SER A O 1
ATOM 676 N N . GLN A 1 88 ? 7.819 -0.421 18.604 1.00 67.75 88 GLN A N 1
ATOM 677 C CA . GLN A 1 88 ? 7.091 0.108 17.428 1.00 67.75 88 GLN A CA 1
ATOM 678 C C . GLN A 1 88 ? 5.947 -0.747 16.891 1.00 67.75 88 GLN A C 1
ATOM 680 O O . GLN A 1 88 ? 6.022 -1.979 16.862 1.00 67.75 88 GLN A O 1
ATOM 685 N N . SER A 1 89 ? 4.907 -0.044 16.429 1.00 86.44 89 SER A N 1
ATOM 686 C CA . SER A 1 89 ? 3.679 -0.575 15.838 1.00 86.44 89 SER A CA 1
ATOM 687 C C . SER A 1 89 ? 3.995 -1.374 14.577 1.00 86.44 89 SER A C 1
ATOM 689 O O . SER A 1 89 ? 4.493 -0.815 13.604 1.00 86.44 89 SER A O 1
ATOM 691 N N . ALA A 1 90 ? 3.674 -2.668 14.554 1.00 91.94 90 ALA A N 1
ATOM 692 C CA . ALA A 1 90 ? 3.852 -3.534 13.384 1.00 91.94 90 ALA A CA 1
ATOM 693 C C . ALA A 1 90 ? 2.761 -3.283 12.320 1.00 91.94 90 ALA A C 1
ATOM 695 O O . ALA A 1 90 ? 2.009 -4.177 11.942 1.00 91.94 90 ALA A O 1
ATOM 696 N N . ILE A 1 91 ? 2.656 -2.037 11.861 1.00 94.75 91 ILE A N 1
ATOM 697 C CA . ILE A 1 91 ? 1.686 -1.569 10.872 1.00 94.75 91 ILE A CA 1
ATOM 698 C C . ILE A 1 91 ? 2.414 -0.994 9.656 1.00 94.75 91 ILE A C 1
ATOM 700 O O . ILE A 1 91 ? 3.388 -0.253 9.808 1.00 94.75 91 ILE A O 1
ATOM 704 N N . VAL A 1 92 ? 1.947 -1.326 8.452 1.00 96.75 92 VAL A N 1
ATOM 705 C CA . VAL A 1 92 ? 2.406 -0.720 7.195 1.00 96.75 92 VAL A CA 1
ATOM 706 C C . VAL A 1 92 ? 1.242 -0.074 6.456 1.00 96.75 92 VAL A C 1
ATOM 708 O O . VAL A 1 92 ? 0.159 -0.651 6.373 1.00 96.75 92 VAL A O 1
ATOM 711 N N . PHE A 1 93 ? 1.487 1.104 5.889 1.00 98.19 93 PHE A N 1
ATOM 712 C CA . PHE A 1 93 ? 0.561 1.799 5.001 1.00 98.19 93 PHE A CA 1
ATOM 713 C C . PHE A 1 93 ? 1.058 1.741 3.558 1.00 98.19 93 PHE A C 1
ATOM 715 O O . PHE A 1 93 ? 2.171 2.179 3.263 1.00 98.19 93 PHE A O 1
ATOM 722 N N . THR A 1 94 ? 0.237 1.238 2.646 1.00 98.62 94 THR A N 1
ATOM 723 C CA . THR A 1 94 ? 0.522 1.250 1.209 1.00 98.62 94 THR A CA 1
ATOM 724 C C . THR A 1 94 ? -0.383 2.236 0.481 1.00 98.62 94 THR A C 1
ATOM 726 O O . THR A 1 94 ? -1.433 2.631 0.983 1.00 98.62 94 THR A O 1
ATOM 729 N N . ALA A 1 95 ? 0.071 2.705 -0.678 1.00 98.50 95 ALA A N 1
ATOM 730 C CA . ALA A 1 95 ? -0.717 3.549 -1.576 1.00 98.50 95 ALA A CA 1
ATOM 731 C C . ALA A 1 95 ? -0.250 3.318 -3.022 1.00 98.50 95 ALA A C 1
ATOM 733 O O . ALA A 1 95 ? 0.562 4.093 -3.546 1.00 98.50 95 ALA A O 1
ATOM 734 N N . PRO A 1 96 ? -0.691 2.221 -3.658 1.00 98.31 96 PRO A N 1
ATOM 735 C CA . PRO A 1 96 ? -0.199 1.821 -4.969 1.00 98.31 96 PRO A CA 1
ATOM 736 C C . PRO A 1 96 ? -0.717 2.705 -6.102 1.00 98.31 96 PRO A C 1
ATOM 738 O O . PRO A 1 96 ? -0.079 2.777 -7.143 1.00 98.31 96 PRO A O 1
ATOM 741 N N . HIS A 1 97 ? -1.828 3.416 -5.931 1.00 98.50 97 HIS A N 1
ATOM 742 C CA . HIS A 1 97 ? -2.478 4.142 -7.024 1.00 98.50 97 HIS A CA 1
ATOM 743 C C . HIS A 1 97 ? -2.136 5.638 -7.079 1.00 98.50 97 HIS A C 1
ATOM 745 O O . HIS A 1 97 ? -2.944 6.434 -7.541 1.00 98.50 97 HIS A O 1
ATOM 751 N N . SER A 1 98 ? -0.953 6.076 -6.634 1.00 98.12 98 SER A N 1
ATOM 752 C CA . SER A 1 98 ? -0.547 7.491 -6.774 1.00 98.12 98 SER A CA 1
ATOM 753 C C . SER A 1 98 ? -0.033 7.873 -8.174 1.00 98.12 98 SER A C 1
ATOM 755 O O . SER A 1 98 ? 0.300 9.036 -8.401 1.00 98.12 98 SER A O 1
ATOM 757 N N . ILE A 1 99 ? -0.009 6.921 -9.117 1.00 98.12 99 ILE A N 1
ATOM 758 C CA . ILE A 1 99 ? 0.457 7.080 -10.504 1.00 98.12 99 ILE A CA 1
ATOM 759 C C . ILE A 1 99 ? -0.527 6.446 -11.505 1.00 98.12 99 ILE A C 1
ATOM 761 O O . ILE A 1 99 ? -1.478 5.777 -11.099 1.00 98.12 99 ILE A O 1
ATOM 765 N N . TYR A 1 100 ? -0.310 6.651 -12.808 1.00 98.31 100 TYR A N 1
ATOM 766 C CA . TYR A 1 100 ? -1.033 5.923 -13.852 1.00 98.31 100 TYR A CA 1
ATOM 767 C C . TYR A 1 100 ? -0.482 4.502 -13.960 1.00 98.31 100 TYR A C 1
ATOM 769 O O . TYR A 1 100 ? 0.733 4.313 -14.085 1.00 98.31 100 TYR A O 1
ATOM 777 N N . LEU A 1 101 ? -1.371 3.508 -13.940 1.00 98.00 101 LEU A N 1
ATOM 778 C CA . LEU A 1 101 ? -0.988 2.093 -13.926 1.00 98.00 101 LEU A CA 1
ATOM 779 C C . LEU A 1 101 ? -1.646 1.327 -15.061 1.00 98.00 101 LEU A C 1
ATOM 781 O O . LEU A 1 101 ? -2.824 1.526 -15.374 1.00 98.00 101 LEU A O 1
ATOM 785 N N . LYS A 1 102 ? -0.895 0.394 -15.638 1.00 97.00 102 LYS A N 1
ATOM 786 C CA . LYS A 1 102 ? -1.405 -0.513 -16.659 1.00 97.00 102 LYS A CA 1
ATOM 787 C C . LYS A 1 102 ? -2.197 -1.652 -16.014 1.00 97.00 102 LYS A C 1
ATOM 789 O O . LYS A 1 102 ? -1.742 -2.276 -15.055 1.00 97.00 102 LYS A O 1
ATOM 794 N N . ARG A 1 103 ? -3.360 -1.960 -16.593 1.00 96.19 103 ARG A N 1
ATOM 795 C CA . ARG A 1 103 ? -4.155 -3.156 -16.292 1.00 96.19 103 ARG A CA 1
ATOM 796 C C . ARG A 1 103 ? -4.340 -3.952 -17.572 1.00 96.19 103 ARG A C 1
ATOM 798 O O . ARG A 1 103 ? -4.893 -3.451 -18.546 1.00 96.19 103 ARG A O 1
ATOM 805 N N . GLU A 1 104 ? -3.837 -5.174 -17.603 1.00 91.00 104 GLU A N 1
ATOM 806 C CA . GLU A 1 104 ? -3.880 -5.991 -18.812 1.00 91.00 104 GLU A CA 1
ATOM 807 C C . GLU A 1 104 ? -5.325 -6.298 -19.228 1.00 91.00 104 GLU A C 1
ATOM 809 O O . GLU A 1 104 ? -6.119 -6.791 -18.430 1.00 91.00 104 GLU A O 1
ATOM 814 N N . GLY A 1 105 ? -5.681 -5.966 -20.473 1.00 93.50 105 GLY A N 1
ATOM 815 C CA . GLY A 1 105 ? -7.034 -6.160 -21.006 1.00 93.50 105 GLY A CA 1
ATOM 816 C C . GLY A 1 105 ? -8.109 -5.246 -20.402 1.00 93.50 105 GLY A C 1
ATOM 817 O O . GLY A 1 105 ? -9.289 -5.451 -20.670 1.00 93.50 105 GLY A O 1
ATOM 818 N N . HIS A 1 106 ? -7.730 -4.251 -19.594 1.00 94.88 106 HIS A N 1
ATOM 819 C CA . HIS A 1 106 ? -8.655 -3.379 -18.868 1.00 94.88 106 HIS A CA 1
ATOM 820 C C . HIS A 1 106 ? -8.269 -1.905 -19.029 1.00 94.88 106 HIS A C 1
ATOM 822 O O . HIS A 1 106 ? -7.156 -1.567 -19.428 1.00 94.88 106 HIS A O 1
ATOM 828 N N . THR A 1 107 ? -9.191 -0.997 -18.699 1.00 96.31 107 THR A N 1
ATOM 829 C CA . THR A 1 107 ? -8.880 0.438 -18.634 1.00 96.31 107 THR A CA 1
ATOM 830 C C . THR A 1 107 ? -7.772 0.683 -17.615 1.00 96.31 107 THR A C 1
ATOM 832 O O . THR A 1 107 ? -7.829 0.146 -16.507 1.00 96.31 107 THR A O 1
ATOM 835 N N . HIS A 1 108 ? -6.792 1.512 -17.975 1.00 96.88 108 HIS A N 1
ATOM 836 C CA . HIS A 1 108 ? -5.713 1.892 -17.071 1.00 96.88 108 HIS A CA 1
ATOM 837 C C . HIS A 1 108 ? -6.234 2.524 -15.770 1.00 96.88 108 HIS A C 1
ATOM 839 O O . HIS A 1 108 ? -7.305 3.139 -15.731 1.00 96.88 108 HIS A O 1
ATOM 845 N N . HIS A 1 109 ? -5.458 2.388 -14.695 1.00 97.69 109 HIS A N 1
ATOM 846 C CA . HIS A 1 109 ? -5.741 3.074 -13.440 1.00 97.69 109 HIS A CA 1
ATOM 847 C C . HIS A 1 109 ? -5.347 4.547 -13.540 1.00 97.69 109 HIS A C 1
ATOM 849 O O . HIS A 1 109 ? -4.248 4.864 -13.992 1.00 97.69 109 HIS A O 1
ATOM 855 N N . VAL A 1 110 ? -6.214 5.441 -13.062 1.00 97.69 110 VAL A N 1
ATOM 856 C CA . VAL A 1 110 ? -5.907 6.873 -12.921 1.00 97.69 110 VAL A CA 1
ATOM 857 C C . VAL A 1 110 ? -5.369 7.194 -11.520 1.00 97.69 110 VAL A C 1
ATOM 859 O O . VAL A 1 110 ? -5.850 6.598 -10.559 1.00 97.69 110 VAL A O 1
ATOM 862 N N . PRO A 1 111 ? -4.441 8.150 -11.360 1.00 98.19 111 PRO A N 1
ATOM 863 C CA . PRO A 1 111 ? -3.904 8.511 -10.058 1.00 98.19 111 PRO A CA 1
ATOM 864 C C . PRO A 1 111 ? -4.973 8.920 -9.038 1.00 98.19 111 PRO A C 1
ATOM 866 O O . PRO A 1 111 ? -5.870 9.731 -9.293 1.00 98.19 111 PRO A O 1
ATOM 869 N N . GLU A 1 112 ? -4.810 8.419 -7.826 1.00 98.12 112 GLU A N 1
ATOM 870 C CA . GLU A 1 112 ? -5.600 8.730 -6.652 1.00 98.12 112 GLU A CA 1
ATOM 871 C C . GLU A 1 112 ? -4.847 9.740 -5.785 1.00 98.12 112 GLU A C 1
ATOM 873 O O . GLU A 1 112 ? -4.102 9.404 -4.871 1.00 98.12 112 GLU A O 1
ATOM 878 N N . TRP A 1 113 ? -5.069 11.023 -6.057 1.00 96.75 113 TRP A N 1
ATOM 879 C CA . TRP A 1 113 ? -4.378 12.119 -5.373 1.00 96.75 113 TRP A CA 1
ATOM 880 C C . TRP A 1 113 ? -4.337 12.000 -3.835 1.00 96.75 113 TRP A C 1
ATOM 882 O O . TRP A 1 113 ? -5.318 11.612 -3.194 1.00 96.75 113 TRP A O 1
ATOM 892 N N . HIS A 1 114 ? -3.205 12.404 -3.255 1.00 97.75 114 HIS A N 1
ATOM 893 C CA . HIS A 1 114 ? -2.879 12.412 -1.820 1.00 97.75 114 HIS A CA 1
ATOM 894 C C . HIS A 1 114 ? -2.638 11.055 -1.142 1.00 97.75 114 HIS A C 1
ATOM 896 O O . HIS A 1 114 ? -2.078 11.062 -0.051 1.00 97.75 114 HIS A O 1
ATOM 902 N N . THR A 1 115 ? -2.985 9.905 -1.730 1.00 98.44 115 THR A N 1
ATOM 903 C CA . THR A 1 115 ? -2.875 8.607 -1.024 1.00 98.44 115 THR A CA 1
ATOM 904 C C . THR A 1 115 ? -1.441 8.275 -0.597 1.00 98.44 115 THR A C 1
ATOM 906 O O . THR A 1 115 ? -1.232 7.877 0.546 1.00 98.44 115 THR A O 1
ATOM 909 N N . SER A 1 116 ? -0.436 8.531 -1.442 1.00 98.00 116 SER A N 1
ATOM 910 C CA . SER A 1 116 ? 0.976 8.288 -1.097 1.00 98.00 116 SER A CA 1
ATOM 911 C C . SER A 1 116 ? 1.510 9.200 0.006 1.00 98.00 116 SER A C 1
ATOM 913 O O . SER A 1 116 ? 2.275 8.762 0.865 1.00 98.00 116 SER A O 1
ATOM 915 N N . ASP A 1 117 ? 1.101 10.468 0.013 1.00 97.62 117 ASP A N 1
ATOM 916 C CA . ASP A 1 117 ? 1.449 11.413 1.073 1.00 97.62 117 ASP A CA 1
ATOM 917 C C . ASP A 1 117 ? 0.774 11.022 2.395 1.00 97.62 117 ASP A C 1
ATOM 919 O O . ASP A 1 117 ? 1.427 10.975 3.437 1.00 97.62 117 ASP A O 1
ATOM 923 N N . LEU A 1 118 ? -0.504 10.634 2.341 1.00 98.38 118 LEU A N 1
ATOM 924 C CA . LEU A 1 118 ? -1.242 10.132 3.498 1.00 98.38 118 LEU A CA 1
ATOM 925 C C . LEU A 1 118 ? -0.614 8.857 4.068 1.00 98.38 118 LEU A C 1
ATOM 927 O O . LEU A 1 118 ? -0.424 8.796 5.276 1.00 98.38 118 LEU A O 1
ATOM 931 N N . ALA A 1 119 ? -0.205 7.891 3.239 1.00 97.81 119 ALA A N 1
ATOM 932 C CA . ALA A 1 119 ? 0.467 6.674 3.707 1.00 97.81 119 ALA A CA 1
ATOM 933 C C . ALA A 1 119 ? 1.739 6.996 4.509 1.00 97.81 119 ALA A C 1
ATOM 935 O O . ALA A 1 119 ? 1.940 6.477 5.607 1.00 97.81 119 ALA A O 1
ATOM 936 N N . ARG A 1 120 ? 2.571 7.917 4.003 1.00 96.06 120 ARG A N 1
ATOM 937 C CA . ARG A 1 120 ? 3.802 8.360 4.681 1.00 96.06 120 ARG A CA 1
ATOM 938 C C . ARG A 1 120 ? 3.510 9.073 6.000 1.00 96.06 120 ARG A C 1
ATOM 940 O O . ARG A 1 120 ? 4.208 8.845 6.990 1.00 96.06 120 ARG A O 1
ATOM 947 N N . LYS A 1 121 ? 2.497 9.944 6.023 1.00 96.44 121 LYS A N 1
ATOM 948 C CA . LYS A 1 121 ? 2.115 10.701 7.224 1.00 96.44 121 LYS A CA 1
ATOM 949 C C . LYS A 1 121 ? 1.449 9.811 8.273 1.00 96.44 121 LYS A C 1
ATOM 951 O O . LYS A 1 121 ? 1.794 9.924 9.444 1.00 96.44 121 LYS A O 1
ATOM 956 N N . PHE A 1 122 ? 0.596 8.872 7.864 1.00 96.56 122 PHE A N 1
ATOM 957 C CA . PHE A 1 122 ? -0.010 7.890 8.765 1.00 96.56 122 PHE A CA 1
ATOM 958 C C . PHE A 1 122 ? 1.058 7.003 9.392 1.00 96.56 122 PHE A C 1
ATOM 960 O O . PHE A 1 122 ? 1.100 6.881 10.613 1.00 96.56 122 PHE A O 1
ATOM 967 N N . ALA A 1 123 ? 1.981 6.473 8.583 1.00 94.69 123 ALA A N 1
ATOM 968 C CA . ALA A 1 123 ? 3.118 5.704 9.078 1.00 94.69 123 ALA A CA 1
ATOM 969 C C . ALA A 1 123 ? 3.921 6.484 10.125 1.00 94.69 123 ALA A C 1
ATOM 971 O O . ALA A 1 123 ? 4.210 5.958 11.196 1.00 94.69 123 ALA A O 1
ATOM 972 N N . ARG A 1 124 ? 4.227 7.762 9.863 1.00 92.12 124 ARG A N 1
ATOM 973 C CA . ARG A 1 124 ? 4.921 8.626 10.827 1.00 92.12 124 ARG A CA 1
ATOM 974 C C . ARG A 1 124 ? 4.130 8.792 12.127 1.00 92.12 124 ARG A C 1
ATOM 976 O O . ARG A 1 124 ? 4.715 8.630 13.195 1.00 92.12 124 ARG A O 1
ATOM 983 N N . ALA A 1 125 ? 2.834 9.082 12.031 1.00 92.38 125 ALA A N 1
ATOM 984 C CA . ALA A 1 125 ? 1.965 9.341 13.179 1.00 92.38 125 ALA A CA 1
ATOM 985 C C . ALA A 1 125 ? 1.917 8.167 14.168 1.00 92.38 125 ALA A C 1
ATOM 987 O O . ALA A 1 125 ? 1.894 8.375 15.378 1.00 92.38 125 ALA A O 1
ATOM 988 N N . VAL A 1 126 ? 1.956 6.930 13.663 1.00 91.75 126 VAL A N 1
ATOM 989 C CA . VAL A 1 126 ? 1.892 5.717 14.499 1.00 91.75 126 VAL A CA 1
ATOM 990 C C . VAL A 1 126 ? 3.227 4.994 14.648 1.00 91.75 126 VAL A C 1
ATOM 992 O O . VAL A 1 126 ? 3.261 3.866 15.147 1.00 91.75 126 VAL A O 1
ATOM 995 N N . LYS A 1 127 ? 4.326 5.624 14.207 1.00 90.62 127 LYS A N 1
ATOM 996 C CA . LYS A 1 127 ? 5.674 5.029 14.163 1.00 90.62 127 LYS A CA 1
ATOM 997 C C . LYS A 1 127 ? 5.688 3.657 13.459 1.00 90.62 127 LYS A C 1
ATOM 999 O O . LYS A 1 127 ? 6.352 2.733 13.917 1.00 90.62 127 LYS A O 1
ATOM 1004 N N . GLY A 1 128 ? 4.912 3.532 12.384 1.00 91.81 128 GLY A N 1
ATOM 1005 C CA . GLY A 1 128 ? 4.850 2.366 11.504 1.00 91.81 128 GLY A CA 1
ATOM 1006 C C . GLY A 1 128 ? 5.675 2.543 10.225 1.00 91.81 128 GLY A C 1
ATOM 1007 O O . GLY A 1 128 ? 6.507 3.448 10.118 1.00 91.81 128 GLY A O 1
ATOM 1008 N N . ALA A 1 129 ? 5.413 1.683 9.241 1.00 93.44 129 ALA A N 1
ATOM 1009 C CA . ALA A 1 129 ? 6.051 1.674 7.925 1.00 93.44 129 ALA A CA 1
ATOM 1010 C C . ALA A 1 129 ? 5.115 2.231 6.850 1.00 93.44 129 ALA A C 1
ATOM 1012 O O . ALA A 1 129 ? 3.893 2.225 6.993 1.00 93.44 129 ALA A O 1
ATOM 1013 N N . PHE A 1 130 ? 5.689 2.639 5.727 1.00 95.81 130 PHE A N 1
ATOM 1014 C CA . PHE A 1 130 ? 4.974 2.865 4.484 1.00 95.81 130 PHE A CA 1
ATOM 1015 C C . PHE A 1 130 ? 5.682 2.185 3.311 1.00 95.81 130 PHE A C 1
ATOM 1017 O O . PHE A 1 130 ? 6.900 1.990 3.324 1.00 95.81 130 PHE A O 1
ATOM 1024 N N . LEU A 1 131 ? 4.905 1.888 2.274 1.00 96.12 131 LEU A N 1
ATOM 1025 C CA . LEU A 1 131 ? 5.385 1.453 0.968 1.00 96.12 131 LEU A CA 1
ATOM 1026 C C . LEU A 1 131 ? 4.560 2.163 -0.118 1.00 96.12 131 LEU A C 1
ATOM 1028 O O . LEU A 1 131 ? 3.359 1.945 -0.259 1.00 96.12 131 LEU A O 1
ATOM 1032 N N . THR A 1 132 ? 5.197 3.055 -0.871 1.00 97.75 132 THR A N 1
ATOM 1033 C CA . THR A 1 132 ? 4.555 3.843 -1.940 1.00 97.75 132 THR A CA 1
ATOM 1034 C C . THR A 1 132 ? 5.460 3.909 -3.167 1.00 97.75 132 THR A C 1
ATOM 1036 O O . THR A 1 132 ? 6.601 3.463 -3.113 1.00 97.75 132 THR A O 1
ATOM 1039 N N . TRP A 1 133 ? 5.032 4.560 -4.246 1.00 97.31 133 TRP A N 1
ATOM 1040 C CA . TRP A 1 133 ? 5.973 5.027 -5.273 1.00 97.31 133 TRP A CA 1
ATOM 1041 C C . TRP A 1 133 ? 6.896 6.133 -4.725 1.00 97.31 133 TRP A C 1
ATOM 1043 O O . TRP A 1 133 ? 6.553 6.830 -3.754 1.00 97.31 133 TRP A O 1
ATOM 1053 N N . THR A 1 134 ? 8.089 6.287 -5.303 1.00 94.62 134 THR A N 1
ATOM 1054 C CA . THR A 1 134 ? 8.970 7.439 -5.046 1.00 94.62 134 THR A CA 1
ATOM 1055 C C . THR A 1 134 ? 8.394 8.712 -5.669 1.00 94.62 134 THR A C 1
ATOM 1057 O O . THR A 1 134 ? 7.559 8.658 -6.572 1.00 94.62 134 THR A O 1
ATOM 1060 N N . LYS A 1 135 ? 8.817 9.887 -5.185 1.00 93.44 135 LYS A N 1
ATOM 1061 C CA . LYS A 1 135 ? 8.341 11.170 -5.735 1.00 93.44 135 LYS A CA 1
ATOM 1062 C C . LYS A 1 135 ? 8.858 11.397 -7.152 1.00 93.44 135 LYS A C 1
ATOM 1064 O O . LYS A 1 135 ? 8.160 11.961 -7.991 1.00 93.44 135 LYS A O 1
ATOM 1069 N N . GLU A 1 136 ? 10.059 10.905 -7.412 1.00 89.69 136 GLU A N 1
ATOM 1070 C CA . GLU A 1 136 ? 10.697 10.875 -8.719 1.00 89.69 136 GLU A CA 1
ATOM 1071 C C . GLU A 1 136 ? 9.873 10.026 -9.691 1.00 89.69 136 GLU A C 1
ATOM 1073 O O . GLU A 1 136 ? 9.629 10.453 -10.818 1.00 89.69 136 GLU A O 1
ATOM 1078 N N . GLU A 1 137 ? 9.385 8.867 -9.241 1.00 94.56 137 GLU A N 1
ATOM 1079 C CA . GLU A 1 137 ? 8.545 7.985 -10.046 1.00 94.56 137 GLU A CA 1
ATOM 1080 C C . GLU A 1 137 ? 7.152 8.572 -10.304 1.00 94.56 137 GLU A C 1
ATOM 1082 O O . GLU A 1 137 ? 6.679 8.525 -11.438 1.00 94.56 137 GLU A O 1
ATOM 1087 N N . GLU A 1 138 ? 6.522 9.196 -9.301 1.00 96.25 138 GLU A N 1
ATOM 1088 C CA . GLU A 1 138 ? 5.249 9.912 -9.480 1.00 96.25 138 GLU A CA 1
ATOM 1089 C C . GLU A 1 138 ? 5.358 11.006 -10.549 1.00 96.25 138 GLU A C 1
ATOM 1091 O O . GLU A 1 138 ? 4.509 11.106 -11.439 1.00 96.25 138 GLU A O 1
ATOM 1096 N N . LYS A 1 139 ? 6.433 11.803 -10.494 1.00 94.81 139 LYS A N 1
ATOM 1097 C CA . LYS A 1 139 ? 6.706 12.855 -11.476 1.00 94.81 139 LYS A CA 1
ATOM 1098 C C . LYS A 1 139 ? 6.954 12.271 -12.869 1.00 94.81 139 LYS A C 1
ATOM 1100 O O . LYS A 1 139 ? 6.294 12.679 -13.823 1.00 94.81 139 LYS A O 1
ATOM 1105 N N . ARG A 1 140 ? 7.864 11.298 -12.975 1.00 93.69 140 ARG A N 1
ATOM 1106 C CA . ARG A 1 140 ? 8.243 10.661 -14.243 1.00 93.69 140 ARG A CA 1
ATOM 1107 C C . ARG A 1 140 ? 7.049 10.006 -14.933 1.00 93.69 140 ARG A C 1
ATOM 1109 O O . ARG A 1 140 ? 6.849 10.198 -16.128 1.00 93.69 140 ARG A O 1
ATOM 1116 N N . ASN A 1 141 ? 6.260 9.226 -14.194 1.00 95.88 141 ASN A N 1
ATOM 1117 C CA . ASN A 1 141 ? 5.105 8.525 -14.748 1.00 95.88 141 ASN A CA 1
ATOM 1118 C C . ASN A 1 141 ? 4.058 9.510 -15.288 1.00 95.88 141 ASN A C 1
ATOM 1120 O O . ASN A 1 141 ? 3.516 9.281 -16.368 1.00 95.88 141 ASN A O 1
ATOM 1124 N N . LYS A 1 142 ? 3.835 10.636 -14.595 1.00 96.38 142 LYS A N 1
ATOM 1125 C CA . LYS A 1 142 ? 2.959 11.701 -15.091 1.00 96.38 142 LYS A CA 1
ATOM 1126 C C . LYS A 1 142 ? 3.481 12.306 -16.399 1.00 96.38 142 LYS A C 1
ATOM 1128 O O . LYS A 1 142 ? 2.708 12.441 -17.340 1.00 96.38 142 LYS A O 1
ATOM 1133 N N . GLU A 1 143 ? 4.763 12.665 -16.458 1.00 94.50 143 GLU A N 1
ATOM 1134 C CA . GLU A 1 143 ? 5.377 13.256 -17.658 1.00 94.50 143 GLU A CA 1
ATOM 1135 C C . GLU A 1 143 ? 5.271 12.315 -18.866 1.00 94.50 143 GLU A C 1
ATOM 1137 O O . GLU A 1 143 ? 4.897 12.747 -19.954 1.00 94.50 143 GLU A O 1
ATOM 1142 N N . LEU A 1 144 ? 5.527 11.018 -18.669 1.00 92.44 144 LEU A N 1
ATOM 1143 C CA . LEU A 1 144 ? 5.365 10.017 -19.725 1.00 92.44 144 LEU A CA 1
ATOM 1144 C C . LEU A 1 144 ? 3.915 9.887 -20.189 1.00 92.44 144 LEU A C 1
ATOM 1146 O O . LEU A 1 144 ? 3.672 9.848 -21.393 1.00 92.44 144 LEU A O 1
ATOM 1150 N N . PHE A 1 145 ? 2.961 9.855 -19.256 1.00 95.94 145 PHE A N 1
ATOM 1151 C CA . PHE A 1 145 ? 1.542 9.780 -19.595 1.00 95.94 145 PHE A CA 1
ATOM 1152 C C . PHE A 1 145 ? 1.076 11.022 -20.367 1.00 95.94 145 PHE A C 1
ATOM 1154 O O . PHE A 1 145 ? 0.370 10.890 -21.361 1.00 95.94 145 PHE A O 1
ATOM 1161 N N . ASP A 1 146 ? 1.501 12.223 -19.958 1.00 95.94 146 ASP A N 1
ATOM 1162 C CA . ASP A 1 146 ? 1.154 13.475 -20.645 1.00 95.94 146 ASP A CA 1
ATOM 1163 C C . ASP A 1 146 ? 1.671 13.498 -22.102 1.00 95.94 146 ASP A C 1
ATOM 1165 O O . ASP A 1 146 ? 1.037 14.102 -22.967 1.00 95.94 146 ASP A O 1
ATOM 1169 N N . ILE A 1 147 ? 2.808 12.844 -22.382 1.00 95.38 147 ILE A N 1
ATOM 1170 C CA . ILE A 1 147 ? 3.419 12.767 -23.721 1.00 95.38 147 ILE A CA 1
ATOM 1171 C C . ILE A 1 147 ? 2.783 11.661 -24.572 1.00 95.38 147 ILE A C 1
ATOM 1173 O O . ILE A 1 147 ? 2.449 11.889 -25.734 1.00 95.38 147 ILE A O 1
ATOM 1177 N N . ALA A 1 148 ? 2.668 10.452 -24.021 1.00 95.81 148 ALA A N 1
ATOM 1178 C CA . ALA A 1 148 ? 2.291 9.257 -24.774 1.00 95.81 148 ALA A CA 1
ATOM 1179 C C . ALA A 1 148 ? 0.780 8.979 -24.770 1.00 95.81 148 ALA A C 1
ATOM 1181 O O . ALA A 1 148 ? 0.297 8.231 -25.617 1.00 95.81 148 ALA A O 1
ATOM 1182 N N . GLY A 1 149 ? 0.038 9.540 -23.811 1.00 96.00 149 GLY A N 1
ATOM 1183 C CA . GLY A 1 149 ? -1.372 9.223 -23.571 1.00 96.00 149 GLY A CA 1
ATOM 1184 C C . GLY A 1 149 ? -1.614 7.843 -22.948 1.00 96.00 149 GLY A C 1
ATOM 1185 O O . GLY A 1 149 ? -2.766 7.452 -22.785 1.00 96.00 149 GLY A O 1
ATOM 1186 N N . GLU A 1 150 ? -0.553 7.114 -22.592 1.00 95.31 150 GLU A N 1
ATOM 1187 C CA . GLU A 1 150 ? -0.613 5.761 -22.039 1.00 95.31 150 GLU A CA 1
ATOM 1188 C C . GLU A 1 150 ? 0.279 5.633 -20.793 1.00 95.31 150 GLU A C 1
ATOM 1190 O O . GLU A 1 150 ? 1.329 6.283 -20.719 1.00 95.31 150 GLU A O 1
ATOM 1195 N N . PRO A 1 151 ? -0.101 4.804 -19.798 1.00 95.19 151 PRO A N 1
ATOM 1196 C CA . PRO A 1 151 ? 0.753 4.533 -18.649 1.00 95.19 151 PRO A CA 1
ATOM 1197 C C . PRO A 1 151 ? 2.052 3.852 -19.071 1.00 95.19 151 PRO A C 1
ATOM 1199 O O . PRO A 1 151 ? 2.087 3.085 -20.035 1.00 95.19 151 PRO A O 1
ATOM 1202 N N . ASP A 1 152 ? 3.103 4.054 -18.279 1.00 91.94 152 ASP A N 1
ATOM 1203 C CA . ASP A 1 152 ? 4.330 3.279 -18.424 1.00 91.94 152 ASP A CA 1
ATOM 1204 C C . ASP A 1 152 ? 4.013 1.774 -18.336 1.00 91.94 152 ASP A C 1
ATOM 1206 O O . ASP A 1 152 ? 3.522 1.287 -17.316 1.00 91.94 152 ASP A O 1
ATOM 1210 N N . GLY A 1 153 ? 4.298 1.037 -19.415 1.00 90.00 153 GLY A N 1
ATOM 1211 C CA . GLY A 1 153 ? 4.000 -0.391 -19.523 1.00 90.00 153 GLY A CA 1
ATOM 1212 C C . GLY A 1 153 ? 4.727 -1.261 -18.498 1.00 90.00 153 GLY A C 1
ATOM 1213 O O . GLY A 1 153 ? 4.290 -2.383 -18.256 1.00 90.00 153 GLY A O 1
ATOM 1214 N N . THR A 1 154 ? 5.778 -0.717 -17.886 1.00 88.12 154 THR A N 1
ATOM 1215 C CA . THR A 1 154 ? 6.577 -1.344 -16.828 1.00 88.12 154 THR A CA 1
ATOM 1216 C C . THR A 1 154 ? 5.958 -1.166 -15.425 1.00 88.12 154 THR A C 1
ATOM 1218 O O . THR A 1 154 ? 6.389 -1.792 -14.457 1.00 88.12 154 THR A O 1
ATOM 1221 N N . ASN A 1 155 ? 4.923 -0.324 -15.290 1.00 94.19 155 ASN A N 1
ATOM 1222 C CA . ASN A 1 155 ? 4.185 -0.093 -14.045 1.00 94.19 155 ASN A CA 1
ATOM 1223 C C . ASN A 1 155 ? 2.813 -0.782 -14.087 1.00 94.19 155 ASN A C 1
ATOM 1225 O O . ASN A 1 155 ? 1.781 -0.168 -14.384 1.00 94.19 155 ASN A O 1
ATOM 1229 N N . GLY A 1 156 ? 2.808 -2.077 -13.772 1.00 95.62 156 GLY A N 1
ATOM 1230 C CA . GLY A 1 156 ? 1.576 -2.838 -13.564 1.00 95.62 156 GLY A CA 1
ATOM 1231 C C . GLY A 1 156 ? 0.839 -2.405 -12.295 1.00 95.62 156 GLY A C 1
ATOM 1232 O O . GLY A 1 156 ? 1.467 -2.036 -11.301 1.00 95.62 156 GLY A O 1
ATOM 1233 N N . ASP A 1 157 ? -0.493 -2.460 -12.327 1.00 98.06 157 ASP A N 1
ATOM 1234 C CA . ASP A 1 157 ? -1.324 -2.211 -11.149 1.00 98.06 157 ASP A CA 1
ATOM 1235 C C . ASP A 1 157 ? -1.107 -3.308 -10.080 1.00 98.06 157 ASP A C 1
ATOM 1237 O O . ASP A 1 157 ? -1.441 -4.473 -10.327 1.00 98.06 157 ASP A O 1
ATOM 1241 N N . PRO A 1 158 ? -0.597 -2.967 -8.877 1.00 97.56 158 PRO A N 1
ATOM 1242 C CA . PRO A 1 158 ? -0.403 -3.927 -7.792 1.00 97.56 158 PRO A CA 1
ATOM 1243 C C . PRO A 1 158 ? -1.706 -4.529 -7.270 1.00 97.56 158 PRO A C 1
ATOM 1245 O O . PRO A 1 158 ? -1.663 -5.551 -6.607 1.00 97.56 158 PRO A O 1
ATOM 1248 N N . ASN A 1 159 ? -2.866 -3.935 -7.550 1.00 98.06 159 ASN A N 1
ATOM 1249 C CA . ASN A 1 159 ? -4.173 -4.512 -7.241 1.00 98.06 159 ASN A CA 1
ATOM 1250 C C . ASN A 1 159 ? -4.764 -5.329 -8.394 1.00 98.06 159 ASN A C 1
ATOM 1252 O O . ASN A 1 159 ? -5.942 -5.688 -8.365 1.00 98.06 159 ASN A O 1
ATOM 1256 N N . PHE A 1 160 ? -3.958 -5.616 -9.414 1.00 97.38 160 PHE A N 1
ATOM 1257 C CA . PHE A 1 160 ? -4.339 -6.389 -10.589 1.00 97.38 160 PHE A CA 1
ATOM 1258 C C . PHE A 1 160 ? -3.274 -7.434 -10.964 1.00 97.38 160 PHE A C 1
ATOM 1260 O O . PHE A 1 160 ? -3.202 -7.869 -12.113 1.00 97.38 160 PHE A O 1
ATOM 1267 N N . THR A 1 161 ? -2.432 -7.832 -10.007 1.00 97.00 161 THR A N 1
ATOM 1268 C CA . THR A 1 161 ? -1.371 -8.832 -10.202 1.00 97.00 161 THR A CA 1
ATOM 1269 C C . THR A 1 161 ? -1.970 -10.226 -10.349 1.00 97.00 161 THR A C 1
ATOM 1271 O O . THR A 1 161 ? -2.871 -10.582 -9.586 1.00 97.00 161 THR A O 1
ATOM 1274 N N . ASP A 1 162 ? -1.480 -11.013 -11.306 1.00 97.19 162 ASP A N 1
ATOM 1275 C CA . ASP A 1 162 ? -1.876 -12.414 -11.426 1.00 97.19 162 ASP A CA 1
ATOM 1276 C C . ASP A 1 162 ? -1.329 -13.231 -10.243 1.00 97.19 162 ASP A C 1
ATOM 1278 O O . ASP A 1 162 ? -0.214 -13.015 -9.762 1.00 97.19 162 ASP A O 1
ATOM 1282 N N . SER A 1 163 ? -2.117 -14.182 -9.752 1.00 97.00 163 SER A N 1
ATOM 1283 C CA . SER A 1 163 ? -1.734 -15.057 -8.639 1.00 97.00 163 SER A CA 1
ATOM 1284 C C . SER A 1 163 ? -0.435 -15.842 -8.891 1.00 97.00 163 SER A C 1
ATOM 1286 O O . SER A 1 163 ? 0.302 -16.138 -7.948 1.00 97.00 163 SER A O 1
ATOM 1288 N N . SER A 1 164 ? -0.103 -16.133 -10.151 1.00 96.81 164 SER A N 1
ATOM 1289 C CA . SER A 1 164 ? 1.154 -16.782 -10.539 1.00 96.81 164 SER A CA 1
ATOM 1290 C C . SER A 1 164 ? 2.369 -15.845 -10.490 1.00 96.81 164 SER A C 1
ATOM 1292 O O . SER A 1 164 ? 3.505 -16.309 -10.389 1.00 96.81 164 SER A O 1
ATOM 1294 N N . GLU A 1 165 ? 2.152 -14.529 -10.490 1.00 95.62 165 GLU A N 1
ATOM 1295 C CA . GLU A 1 165 ? 3.202 -13.504 -10.534 1.00 95.62 165 GLU A CA 1
ATOM 1296 C C . GLU A 1 165 ? 3.574 -12.956 -9.148 1.00 95.62 165 GLU A C 1
ATOM 1298 O O . GLU A 1 165 ? 4.489 -12.132 -9.029 1.00 95.62 165 GLU A O 1
ATOM 1303 N N . LEU A 1 166 ? 2.905 -13.410 -8.082 1.00 96.00 166 LEU A N 1
ATOM 1304 C CA . LEU A 1 166 ? 3.074 -12.868 -6.729 1.00 96.00 166 LEU A CA 1
ATOM 1305 C C . LEU A 1 166 ? 4.529 -12.888 -6.252 1.00 96.00 166 LEU A C 1
ATOM 1307 O O . LEU A 1 166 ? 5.008 -11.919 -5.671 1.00 96.00 166 LEU A O 1
ATOM 1311 N N . HIS A 1 167 ? 5.278 -13.957 -6.529 1.00 93.12 167 HIS A N 1
ATOM 1312 C CA . HIS A 1 167 ? 6.681 -14.045 -6.108 1.00 93.12 167 HIS A CA 1
ATOM 1313 C C . HIS A 1 167 ? 7.606 -13.066 -6.845 1.00 93.12 167 HIS A C 1
ATOM 1315 O O . HIS A 1 167 ? 8.637 -12.671 -6.294 1.00 93.12 167 HIS A O 1
ATOM 1321 N N . SER A 1 168 ? 7.248 -12.677 -8.070 1.00 87.75 168 SER A N 1
ATOM 1322 C CA . SER A 1 168 ? 8.004 -11.733 -8.899 1.00 87.75 168 SER A CA 1
ATOM 1323 C C . SER A 1 168 ? 7.540 -10.284 -8.761 1.00 87.75 168 SER A C 1
ATOM 1325 O O . SER A 1 168 ? 8.278 -9.380 -9.155 1.00 87.75 168 SER A O 1
ATOM 1327 N N . SER A 1 169 ? 6.358 -10.045 -8.188 1.00 94.06 169 SER A N 1
ATOM 1328 C CA . SER A 1 169 ? 5.819 -8.704 -7.976 1.00 94.06 169 SER A CA 1
ATOM 1329 C C . SER A 1 169 ? 6.721 -7.888 -7.038 1.00 94.06 169 SER A C 1
ATOM 1331 O O . SER A 1 169 ? 6.972 -8.304 -5.898 1.00 94.06 169 SER A O 1
ATOM 1333 N N . PRO A 1 170 ? 7.199 -6.700 -7.464 1.00 92.81 170 PRO A N 1
ATOM 1334 C CA . PRO A 1 170 ? 8.000 -5.828 -6.611 1.00 92.81 170 PRO A CA 1
ATOM 1335 C C . PRO A 1 170 ? 7.268 -5.449 -5.322 1.00 92.81 170 PRO A C 1
ATOM 1337 O O . PRO A 1 170 ? 7.862 -5.469 -4.250 1.00 92.81 170 PRO A O 1
ATOM 1340 N N . TRP A 1 171 ? 5.965 -5.180 -5.412 1.00 97.25 171 TRP A N 1
ATOM 1341 C CA . TRP A 1 171 ? 5.133 -4.812 -4.270 1.00 97.25 171 TRP A CA 1
ATOM 1342 C C . TRP A 1 171 ? 4.975 -5.957 -3.269 1.00 97.25 171 TRP A C 1
ATOM 1344 O O . TRP A 1 171 ? 5.164 -5.751 -2.070 1.00 97.25 171 TRP A O 1
ATOM 1354 N N . THR A 1 172 ? 4.696 -7.174 -3.748 1.00 97.31 172 THR A N 1
ATOM 1355 C CA . THR A 1 172 ? 4.595 -8.362 -2.885 1.00 97.31 172 THR A CA 1
ATOM 1356 C C . THR A 1 172 ? 5.925 -8.650 -2.184 1.00 97.31 172 THR A C 1
ATOM 1358 O O . THR A 1 172 ? 5.950 -8.938 -0.987 1.00 97.31 172 THR A O 1
ATOM 1361 N N . ARG A 1 173 ? 7.046 -8.524 -2.906 1.00 94.88 173 ARG A N 1
ATOM 1362 C CA . ARG A 1 173 ? 8.389 -8.704 -2.343 1.00 94.88 173 ARG A CA 1
ATOM 1363 C C . ARG A 1 173 ? 8.683 -7.695 -1.233 1.00 94.88 173 ARG A C 1
ATOM 1365 O O . ARG A 1 173 ? 9.126 -8.108 -0.166 1.00 94.88 173 ARG A O 1
ATOM 1372 N N . GLU A 1 174 ? 8.427 -6.406 -1.456 1.00 93.69 174 GLU A N 1
ATOM 1373 C CA . GLU A 1 174 ? 8.674 -5.385 -0.429 1.00 93.69 174 GLU A CA 1
ATOM 1374 C C . GLU A 1 174 ? 7.756 -5.570 0.791 1.00 93.69 174 GLU A C 1
ATOM 1376 O O . GLU A 1 174 ? 8.219 -5.437 1.923 1.00 93.69 174 GLU A O 1
ATOM 1381 N N . LEU A 1 175 ? 6.490 -5.968 0.598 1.00 96.38 175 LEU A N 1
ATOM 1382 C CA . LEU A 1 175 ? 5.602 -6.345 1.706 1.00 96.38 175 LEU A CA 1
ATOM 1383 C C . LEU A 1 175 ? 6.185 -7.485 2.547 1.00 96.38 175 LEU A C 1
ATOM 1385 O O . LEU A 1 175 ? 6.171 -7.399 3.777 1.00 96.38 175 LEU A O 1
ATOM 1389 N N . ARG A 1 176 ? 6.740 -8.521 1.905 1.00 95.94 176 ARG A N 1
ATOM 1390 C CA . ARG A 1 176 ? 7.420 -9.620 2.603 1.00 95.94 176 ARG A CA 1
ATOM 1391 C C . ARG A 1 176 ? 8.649 -9.127 3.368 1.00 95.94 176 ARG A C 1
ATOM 1393 O O . ARG A 1 176 ? 8.796 -9.451 4.542 1.00 95.94 176 ARG A O 1
ATOM 1400 N N . CYS A 1 177 ? 9.489 -8.295 2.755 1.00 90.69 177 CYS A N 1
ATOM 1401 C CA . CYS A 1 177 ? 10.673 -7.747 3.421 1.00 90.69 177 CYS A CA 1
ATOM 1402 C C . CYS A 1 177 ? 10.314 -6.882 4.642 1.00 90.69 177 CYS A C 1
ATOM 1404 O O . CYS A 1 177 ? 10.974 -6.969 5.677 1.00 90.69 177 CYS A O 1
ATOM 1406 N N . ILE A 1 178 ? 9.261 -6.062 4.560 1.00 91.94 178 ILE A N 1
ATOM 1407 C CA . ILE A 1 178 ? 8.760 -5.284 5.707 1.00 91.94 178 ILE A CA 1
ATOM 1408 C C . ILE A 1 178 ? 8.249 -6.229 6.801 1.00 91.94 178 ILE A C 1
ATOM 1410 O O . ILE A 1 178 ? 8.575 -6.066 7.977 1.00 91.94 178 ILE A O 1
ATOM 1414 N N . ARG A 1 179 ? 7.484 -7.252 6.414 1.00 93.50 179 ARG A N 1
ATOM 1415 C CA . ARG A 1 179 ? 6.932 -8.254 7.325 1.00 93.50 179 ARG A CA 1
ATOM 1416 C C . ARG A 1 179 ? 8.005 -9.021 8.091 1.00 93.50 179 ARG A C 1
ATOM 1418 O O . ARG A 1 179 ? 7.834 -9.224 9.292 1.00 93.50 179 ARG A O 1
ATOM 1425 N N . GLU A 1 180 ? 9.086 -9.428 7.430 1.00 91.88 180 GLU A N 1
ATOM 1426 C CA . GLU A 1 180 ? 10.235 -10.104 8.050 1.00 91.88 180 GLU A CA 1
ATOM 1427 C C . GLU A 1 180 ? 10.870 -9.232 9.143 1.00 91.88 180 GLU A C 1
ATOM 1429 O O . GLU A 1 180 ? 11.143 -9.716 10.243 1.00 91.88 180 GLU A O 1
ATOM 1434 N N . ARG A 1 181 ? 11.001 -7.920 8.898 1.00 88.00 181 ARG A N 1
ATOM 1435 C CA . ARG A 1 181 ? 11.517 -6.955 9.888 1.00 88.00 181 ARG A CA 1
ATOM 1436 C C . ARG A 1 181 ? 10.616 -6.807 11.114 1.00 88.00 181 ARG A C 1
ATOM 1438 O O . ARG A 1 181 ? 11.098 -6.464 12.189 1.00 88.00 181 ARG A O 1
ATOM 1445 N N . PHE A 1 182 ? 9.313 -7.070 10.991 1.00 88.88 182 PHE A N 1
ATOM 1446 C CA . PHE A 1 182 ? 8.398 -7.042 12.141 1.00 88.88 182 PHE A CA 1
ATOM 1447 C C . PHE A 1 182 ? 8.547 -8.260 13.062 1.00 88.88 182 PHE A C 1
ATOM 1449 O O . PHE A 1 182 ? 8.049 -8.223 14.195 1.00 88.88 182 PHE A O 1
ATOM 1456 N N . GLY A 1 183 ? 9.256 -9.305 12.619 1.00 89.19 183 GLY A N 1
ATOM 1457 C CA . GLY A 1 183 ? 9.477 -10.532 13.380 1.00 89.19 183 GLY A CA 1
ATOM 1458 C C . GLY A 1 183 ? 8.192 -11.353 13.558 1.00 89.19 183 GLY A C 1
ATOM 1459 O O . GLY A 1 183 ? 7.264 -11.230 12.769 1.00 89.19 183 GLY A O 1
ATOM 1460 N N . PRO A 1 184 ? 8.060 -12.193 14.593 1.00 89.38 184 PRO A N 1
ATOM 1461 C CA . PRO A 1 184 ? 6.901 -13.082 14.750 1.00 89.38 184 PRO A CA 1
ATOM 1462 C C . PRO A 1 184 ? 5.611 -12.379 15.217 1.00 89.38 184 PRO A C 1
ATOM 1464 O O . PRO A 1 184 ? 4.585 -13.032 15.390 1.00 89.38 184 PRO A O 1
ATOM 1467 N N . ARG A 1 185 ? 5.638 -11.060 15.441 1.00 88.38 185 ARG A N 1
ATOM 1468 C CA . ARG A 1 185 ? 4.509 -10.297 15.994 1.00 88.38 185 ARG A CA 1
ATOM 1469 C C . ARG A 1 185 ? 3.327 -10.230 15.011 1.00 88.38 185 ARG A C 1
ATOM 1471 O O . ARG A 1 185 ? 3.546 -10.275 13.794 1.00 88.38 185 ARG A O 1
ATOM 1478 N N . PRO A 1 186 ? 2.082 -10.067 15.500 1.00 92.75 186 PRO A N 1
ATOM 1479 C CA . PRO A 1 186 ? 0.963 -9.693 14.654 1.00 92.75 186 PRO A CA 1
ATOM 1480 C C . PRO A 1 186 ? 1.273 -8.390 13.942 1.00 92.75 186 PRO A C 1
ATOM 1482 O O . PRO A 1 186 ? 1.900 -7.495 14.506 1.00 92.75 186 PRO A O 1
ATOM 1485 N N . CYS A 1 187 ? 0.797 -8.279 12.714 1.00 95.12 187 CYS A N 1
ATOM 1486 C CA . CYS A 1 187 ? 1.040 -7.121 11.885 1.00 95.12 187 CYS A CA 1
ATOM 1487 C C . CYS A 1 187 ? -0.200 -6.753 11.077 1.00 95.12 187 CYS A C 1
ATOM 1489 O O . CYS A 1 187 ? -1.000 -7.615 10.700 1.00 95.12 187 CYS A O 1
ATOM 1491 N N . LEU A 1 188 ? -0.335 -5.462 10.806 1.00 97.38 188 LEU A N 1
ATOM 1492 C CA . LEU A 1 188 ? -1.422 -4.908 10.020 1.00 97.38 188 LEU A CA 1
ATOM 1493 C C . LEU A 1 188 ? -0.885 -4.263 8.747 1.00 97.38 188 LEU A C 1
ATOM 1495 O O . LEU A 1 188 ? -0.050 -3.364 8.794 1.00 97.38 188 LEU A O 1
ATOM 1499 N N . HIS A 1 189 ? -1.433 -4.676 7.615 1.00 98.44 189 HIS A N 1
ATOM 1500 C CA . HIS A 1 189 ? -1.291 -3.966 6.354 1.00 98.44 189 HIS A CA 1
ATOM 1501 C C . HIS A 1 189 ? -2.541 -3.121 6.076 1.00 98.44 189 HIS A C 1
ATOM 1503 O O . HIS A 1 189 ? -3.646 -3.658 6.015 1.00 98.44 189 HIS A O 1
ATOM 1509 N N . VAL A 1 190 ? -2.376 -1.813 5.884 1.00 98.69 190 VAL A N 1
ATOM 1510 C CA . VAL A 1 190 ? -3.446 -0.896 5.466 1.00 98.69 190 VAL A CA 1
ATOM 1511 C C . VAL A 1 190 ? -3.151 -0.374 4.063 1.00 98.69 190 VAL A C 1
ATOM 1513 O O . VAL A 1 190 ? -2.181 0.351 3.868 1.00 98.69 190 VAL A O 1
ATOM 1516 N N . ASP A 1 191 ? -4.007 -0.706 3.106 1.00 98.81 191 ASP A N 1
ATOM 1517 C CA . ASP A 1 191 ? -3.899 -0.290 1.709 1.00 98.81 191 ASP A CA 1
ATOM 1518 C C . ASP A 1 191 ? -4.811 0.909 1.431 1.00 98.81 191 ASP A C 1
ATOM 1520 O O . ASP A 1 191 ? -6.037 0.804 1.532 1.00 98.81 191 ASP A O 1
ATOM 1524 N N . LEU A 1 192 ? -4.216 2.076 1.169 1.00 98.75 192 LEU A N 1
ATOM 1525 C CA . LEU A 1 192 ? -4.920 3.350 1.030 1.00 98.75 192 LEU A CA 1
ATOM 1526 C C . LEU A 1 192 ? -5.288 3.634 -0.424 1.00 98.75 192 LEU A C 1
ATOM 1528 O O . LEU A 1 192 ? -4.421 3.763 -1.289 1.00 98.75 192 LEU A O 1
ATOM 1532 N N . HIS A 1 193 ? -6.579 3.872 -0.633 1.00 98.69 193 HIS A N 1
ATOM 1533 C CA . HIS A 1 193 ? -7.182 4.131 -1.931 1.00 98.69 193 HIS A CA 1
ATOM 1534 C C . HIS A 1 193 ? -8.061 5.379 -1.943 1.00 98.69 193 HIS A C 1
ATOM 1536 O O . HIS A 1 193 ? -8.455 5.948 -0.915 1.00 98.69 193 HIS A O 1
ATOM 1542 N N . GLY A 1 194 ? -8.377 5.814 -3.151 1.00 98.00 194 GLY A N 1
ATOM 1543 C CA . GLY A 1 194 ? -9.159 6.983 -3.463 1.00 98.00 194 GLY A CA 1
ATOM 1544 C C . GLY A 1 194 ? -10.399 6.658 -4.278 1.00 98.00 194 GLY A C 1
ATOM 1545 O O . GLY A 1 194 ? -10.321 6.403 -5.473 1.00 98.00 194 GLY A O 1
ATOM 1546 N N . CYS A 1 195 ? -11.576 6.871 -3.696 1.00 96.62 195 CYS A N 1
ATOM 1547 C CA . CYS A 1 195 ? -12.842 6.702 -4.400 1.00 96.62 195 CYS A CA 1
ATOM 1548 C C . CYS A 1 195 ? -13.493 8.050 -4.777 1.00 96.62 195 CYS A C 1
ATOM 1550 O O . CYS A 1 195 ? -13.034 9.147 -4.417 1.00 96.62 195 CYS A O 1
ATOM 1552 N N . LYS A 1 196 ? -14.580 7.982 -5.556 1.00 95.50 196 LYS A N 1
ATOM 1553 C CA . LYS A 1 196 ? -15.394 9.154 -5.921 1.00 95.50 196 LYS A CA 1
ATOM 1554 C C . LYS A 1 196 ? -16.184 9.655 -4.707 1.00 95.50 196 LYS A C 1
ATOM 1556 O O . LYS A 1 196 ? -16.552 8.884 -3.829 1.00 95.50 196 LYS A O 1
ATOM 1561 N N . ASN A 1 197 ? -16.497 10.951 -4.681 1.00 96.44 197 ASN A N 1
ATOM 1562 C CA . ASN A 1 197 ? -17.395 11.505 -3.663 1.00 96.44 197 ASN A CA 1
ATOM 1563 C C . ASN A 1 197 ? -18.775 10.828 -3.717 1.00 96.44 197 ASN A C 1
ATOM 1565 O O . ASN A 1 197 ? -19.300 10.635 -4.822 1.00 96.44 197 ASN A O 1
ATOM 1569 N N . PRO A 1 198 ? -19.379 10.497 -2.559 1.00 92.69 198 PRO A N 1
ATOM 1570 C CA . PRO A 1 198 ? -20.716 9.921 -2.529 1.00 92.69 198 PRO A CA 1
ATOM 1571 C C . PRO A 1 198 ? -21.717 10.908 -3.139 1.00 92.69 198 PRO A C 1
ATOM 1573 O O . PRO A 1 198 ? -21.667 12.115 -2.886 1.00 92.69 198 PRO A O 1
ATOM 1576 N N . ARG A 1 199 ? -22.636 10.407 -3.969 1.00 90.44 199 ARG A N 1
ATOM 1577 C CA . ARG A 1 199 ? -23.695 11.229 -4.569 1.00 90.44 199 ARG A CA 1
ATOM 1578 C C . ARG A 1 199 ? -24.900 11.199 -3.642 1.00 90.44 199 ARG A C 1
ATOM 1580 O O . ARG A 1 199 ? -25.438 10.118 -3.474 1.00 90.44 199 ARG A O 1
ATOM 1587 N N . GLN A 1 200 ? -25.294 12.354 -3.093 1.00 71.88 200 GLN A N 1
ATOM 1588 C CA . GLN A 1 200 ? -26.486 12.743 -2.293 1.00 71.88 200 GLN A CA 1
ATOM 1589 C C . GLN A 1 200 ? -27.244 11.705 -1.419 1.00 71.88 200 GLN A C 1
ATOM 1591 O O . GLN A 1 200 ? -27.714 12.095 -0.356 1.00 71.88 200 GLN A O 1
ATOM 1596 N N . LYS A 1 201 ? -27.386 10.426 -1.794 1.00 67.31 201 LYS A N 1
ATOM 1597 C CA . LYS A 1 201 ? -27.971 9.338 -0.984 1.00 67.31 201 LYS A CA 1
ATOM 1598 C C . LYS A 1 201 ? -27.302 7.960 -1.142 1.00 67.31 201 LYS A C 1
ATOM 1600 O O . LYS A 1 201 ? -27.698 7.028 -0.454 1.00 67.31 201 LYS A O 1
ATOM 1605 N N . LEU A 1 202 ? -26.326 7.800 -2.039 1.00 73.50 202 LEU A N 1
ATOM 1606 C CA . LEU A 1 202 ? -25.688 6.514 -2.329 1.00 73.50 202 LEU A CA 1
ATOM 1607 C C . LEU A 1 202 ? -24.167 6.631 -2.172 1.00 73.50 202 LEU A C 1
ATOM 1609 O O . LEU A 1 202 ? -23.512 7.401 -2.880 1.00 73.50 202 LEU A O 1
ATOM 1613 N N . GLY A 1 203 ? -23.623 5.843 -1.245 1.00 87.44 203 GLY A N 1
ATOM 1614 C CA . GLY A 1 203 ? -22.189 5.708 -0.996 1.00 87.44 203 GLY A CA 1
ATOM 1615 C C . GLY A 1 203 ? -21.737 6.220 0.370 1.00 87.44 203 GLY A C 1
ATOM 1616 O O . GLY A 1 203 ? -22.468 6.908 1.085 1.00 87.44 203 GLY A O 1
ATOM 1617 N N . SER A 1 204 ? -20.491 5.893 0.699 1.00 94.25 204 SER A N 1
ATOM 1618 C CA . SER A 1 204 ? -19.824 6.332 1.921 1.00 94.25 204 SER A CA 1
ATOM 1619 C C . SER A 1 204 ? -18.626 7.210 1.591 1.00 94.25 204 SER A C 1
ATOM 1621 O O . SER A 1 204 ? -18.042 7.100 0.516 1.00 94.25 204 SER A O 1
ATOM 1623 N N . HIS A 1 205 ? -18.268 8.105 2.506 1.00 97.06 205 HIS A N 1
ATOM 1624 C CA . HIS A 1 205 ? -17.038 8.885 2.384 1.00 97.06 205 HIS A CA 1
ATOM 1625 C C . HIS A 1 205 ? -15.795 8.028 2.643 1.00 97.06 205 HIS A C 1
ATOM 1627 O O . HIS A 1 205 ? -14.733 8.325 2.102 1.00 97.06 205 HIS A O 1
ATOM 1633 N N . VAL A 1 206 ? -15.957 6.971 3.443 1.00 98.00 206 VAL A N 1
ATOM 1634 C CA . VAL A 1 206 ? -14.972 5.912 3.655 1.00 98.00 206 VAL A CA 1
ATOM 1635 C C . VAL A 1 206 ? -15.630 4.559 3.454 1.00 98.00 206 VAL A C 1
ATOM 1637 O O . VAL A 1 206 ? -16.694 4.294 4.020 1.00 98.00 206 VAL A O 1
ATOM 1640 N N . VAL A 1 207 ? -14.986 3.691 2.683 1.00 98.06 207 VAL A N 1
ATOM 1641 C CA . VAL A 1 207 ? -15.337 2.273 2.585 1.00 98.06 207 VAL A CA 1
ATOM 1642 C C . VAL A 1 207 ? -14.151 1.445 3.074 1.00 98.06 207 VAL A C 1
ATOM 1644 O O . VAL A 1 207 ? -13.015 1.709 2.694 1.00 98.06 207 VAL A O 1
ATOM 1647 N N . VAL A 1 208 ? -14.410 0.470 3.942 1.00 98.44 208 VAL A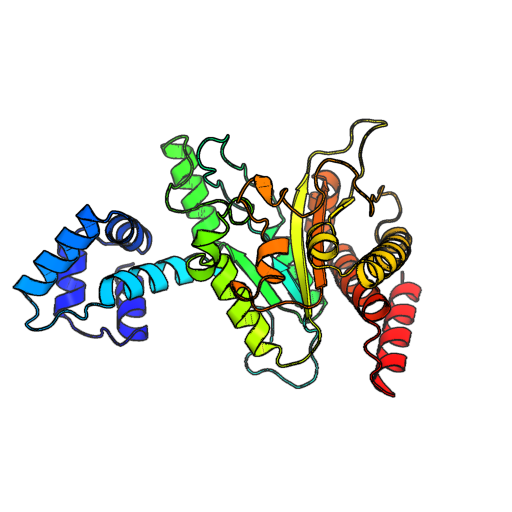 N 1
ATOM 1648 C CA . VAL A 1 208 ? -13.396 -0.450 4.467 1.00 98.44 208 VAL A CA 1
ATOM 1649 C C . VAL A 1 208 ? -13.599 -1.821 3.836 1.00 98.44 208 VAL A C 1
ATOM 1651 O O . VAL A 1 208 ? -14.625 -2.469 4.057 1.00 98.44 208 VAL A O 1
ATOM 1654 N N . GLY A 1 209 ? -12.610 -2.269 3.072 1.00 98.31 209 GLY A N 1
ATOM 1655 C CA . GLY A 1 209 ? -12.549 -3.606 2.501 1.00 98.31 209 GLY A CA 1
ATOM 1656 C C . GLY A 1 209 ? -11.795 -4.577 3.411 1.00 98.31 209 GLY A C 1
ATOM 1657 O O . GLY A 1 209 ? -10.654 -4.321 3.784 1.00 98.31 209 GLY A O 1
ATOM 1658 N N . LEU A 1 210 ? -12.430 -5.700 3.753 1.00 98.44 210 LEU A N 1
ATOM 1659 C CA . LEU A 1 210 ? -11.866 -6.776 4.589 1.00 98.44 210 LEU A CA 1
ATOM 1660 C C . LEU A 1 210 ? -12.004 -8.163 3.938 1.00 98.44 210 LEU A C 1
ATOM 1662 O O . LEU A 1 210 ? -11.731 -9.183 4.569 1.00 98.44 210 LEU A O 1
ATOM 1666 N N . ARG A 1 211 ? -12.448 -8.227 2.677 1.00 98.31 211 ARG A N 1
ATOM 1667 C CA . ARG A 1 211 ? -12.770 -9.488 1.995 1.00 98.31 211 ARG A CA 1
ATOM 1668 C C . ARG A 1 211 ? -11.562 -10.409 1.859 1.00 98.31 211 ARG A C 1
ATOM 1670 O O . ARG A 1 211 ? -11.730 -11.617 1.972 1.00 98.31 211 ARG A O 1
ATOM 1677 N N . ALA A 1 212 ? -10.355 -9.861 1.704 1.00 98.44 212 ALA A N 1
ATOM 1678 C CA . ALA A 1 212 ? -9.131 -10.660 1.673 1.00 98.44 212 ALA A CA 1
ATOM 1679 C C . ALA A 1 212 ? -8.960 -11.500 2.952 1.00 98.44 212 ALA A C 1
ATOM 1681 O O . ALA A 1 212 ? -8.628 -12.678 2.872 1.00 98.44 212 ALA A O 1
ATOM 1682 N N . MET A 1 213 ? -9.259 -10.930 4.127 1.00 98.38 213 MET A N 1
ATOM 1683 C CA . MET A 1 213 ? -9.215 -11.660 5.398 1.00 98.38 213 MET A CA 1
ATOM 1684 C C . MET A 1 213 ? -10.313 -12.730 5.489 1.00 98.38 213 MET A C 1
ATOM 1686 O O . MET A 1 213 ? -10.057 -13.834 5.968 1.00 98.38 213 MET A O 1
ATOM 1690 N N . GLU A 1 214 ? -11.525 -12.436 5.005 1.00 98.06 214 GLU A N 1
ATOM 1691 C CA . GLU A 1 214 ? -12.614 -13.425 4.956 1.00 98.06 214 GLU A CA 1
ATOM 1692 C C . GLU A 1 214 ? -12.225 -14.643 4.107 1.00 98.06 214 GLU A C 1
ATOM 1694 O O . GLU A 1 214 ? -12.489 -15.778 4.500 1.00 98.06 214 GLU A O 1
ATOM 1699 N N . MET A 1 215 ? -11.560 -14.412 2.970 1.00 97.75 215 MET A N 1
ATOM 1700 C CA . MET A 1 215 ? -11.137 -15.463 2.040 1.00 97.75 215 MET A CA 1
ATOM 1701 C C . MET A 1 215 ? -10.086 -16.409 2.623 1.00 97.75 215 MET A C 1
ATOM 1703 O O . MET A 1 215 ? -10.075 -17.582 2.268 1.00 97.75 215 MET A O 1
ATOM 1707 N N . VAL A 1 216 ? -9.244 -15.935 3.545 1.00 97.81 216 VAL A N 1
ATOM 1708 C CA . VAL A 1 216 ? -8.245 -16.771 4.237 1.00 97.81 216 VAL A CA 1
ATOM 1709 C C . VAL A 1 216 ? -8.771 -17.356 5.557 1.00 97.81 216 VAL A C 1
ATOM 1711 O O . VAL A 1 216 ? -7.994 -17.731 6.431 1.00 97.81 216 VAL A O 1
ATOM 1714 N N . GLY A 1 217 ? -10.096 -17.421 5.730 1.00 96.81 217 GLY A N 1
ATOM 1715 C CA . GLY A 1 217 ? -10.732 -18.101 6.862 1.00 96.81 217 GLY A CA 1
ATOM 1716 C C . GLY A 1 217 ? -10.709 -17.326 8.184 1.00 96.81 217 GLY A C 1
ATOM 1717 O O . GLY A 1 217 ? -10.947 -17.915 9.235 1.00 96.81 217 GLY A O 1
ATOM 1718 N N . ARG A 1 218 ? -10.462 -16.009 8.166 1.00 96.62 218 ARG A N 1
ATOM 1719 C CA . ARG A 1 218 ? -10.378 -15.167 9.378 1.00 96.62 218 ARG A CA 1
ATOM 1720 C C . ARG A 1 218 ? -11.706 -14.493 9.748 1.00 96.62 218 ARG A C 1
ATOM 1722 O O . ARG A 1 218 ? -11.736 -13.309 10.075 1.00 96.62 218 ARG A O 1
ATOM 1729 N N . ALA A 1 219 ? -12.820 -15.223 9.683 1.00 96.25 219 ALA A N 1
ATOM 1730 C CA . ALA A 1 219 ? -14.161 -14.651 9.876 1.00 96.25 219 ALA A CA 1
ATOM 1731 C C . ALA A 1 219 ? -14.334 -13.935 11.234 1.00 96.25 219 ALA A C 1
ATOM 1733 O O . ALA A 1 219 ? -14.873 -12.827 11.282 1.00 96.25 219 ALA A O 1
ATOM 1734 N N . ASP A 1 220 ? -13.820 -14.523 12.317 1.00 96.44 220 ASP A N 1
ATOM 1735 C CA . ASP A 1 220 ? -13.902 -13.944 13.663 1.00 96.44 220 ASP A CA 1
ATOM 1736 C C . ASP A 1 220 ? -13.069 -12.662 13.811 1.00 96.44 220 ASP A C 1
ATOM 1738 O O . ASP A 1 220 ? -13.533 -11.691 14.414 1.00 96.44 220 ASP A O 1
ATOM 1742 N N . ASP A 1 221 ? -11.854 -12.639 13.248 1.00 96.31 221 ASP A N 1
ATOM 1743 C CA . ASP A 1 221 ? -10.999 -11.443 13.241 1.00 96.31 221 ASP A CA 1
ATOM 1744 C C . ASP A 1 221 ? -11.654 -10.325 12.424 1.00 96.31 221 ASP A C 1
ATOM 1746 O O . ASP A 1 221 ? -11.650 -9.170 12.843 1.00 96.31 221 ASP A O 1
ATOM 1750 N N . VAL A 1 222 ? -12.278 -10.661 11.289 1.00 97.75 222 VAL A N 1
ATOM 1751 C CA . VAL A 1 222 ? -13.007 -9.699 10.450 1.00 97.75 222 VAL A CA 1
ATOM 1752 C C . VAL A 1 222 ? -14.187 -9.094 11.198 1.00 97.75 222 VAL A C 1
ATOM 1754 O O . VAL A 1 222 ? -14.370 -7.878 11.147 1.00 97.75 222 VAL A O 1
ATOM 1757 N N . LEU A 1 223 ? -14.992 -9.905 11.893 1.00 97.44 223 LEU A N 1
ATOM 1758 C CA . LEU A 1 223 ? -16.134 -9.398 12.656 1.00 97.44 223 LEU A CA 1
ATOM 1759 C C . LEU A 1 223 ? -15.681 -8.402 13.729 1.00 97.44 223 LEU A C 1
ATOM 1761 O O . LEU A 1 223 ? -16.251 -7.313 13.822 1.00 97.44 223 LEU A O 1
ATOM 1765 N N . ARG A 1 224 ? -14.628 -8.743 14.481 1.00 96.25 224 ARG A N 1
ATOM 1766 C CA . ARG A 1 224 ? -14.035 -7.842 15.477 1.00 96.25 224 ARG A CA 1
ATOM 1767 C C . ARG A 1 224 ? -13.495 -6.574 14.827 1.00 96.25 224 ARG A C 1
ATOM 1769 O O . ARG A 1 224 ? -13.876 -5.480 15.219 1.00 96.25 224 ARG A O 1
ATOM 1776 N N . MET A 1 225 ? -12.688 -6.706 13.776 1.00 97.69 225 MET A N 1
ATOM 1777 C CA . MET A 1 225 ? -12.102 -5.559 13.080 1.00 97.69 225 MET A CA 1
ATOM 1778 C C . MET A 1 225 ? -13.177 -4.611 12.533 1.00 97.69 225 MET A C 1
ATOM 1780 O O . MET A 1 225 ? -13.029 -3.397 12.634 1.00 97.69 225 MET A O 1
ATOM 1784 N N . ARG A 1 226 ? -14.298 -5.134 12.015 1.00 97.94 226 ARG A N 1
ATOM 1785 C CA . ARG A 1 226 ? -15.452 -4.316 11.600 1.00 97.94 226 ARG A CA 1
ATOM 1786 C C . ARG A 1 226 ? -16.054 -3.531 12.756 1.00 97.94 226 ARG A C 1
ATOM 1788 O O . ARG A 1 226 ? -16.349 -2.353 12.577 1.00 97.94 226 ARG A O 1
ATOM 1795 N N . GLN A 1 227 ? -16.268 -4.184 13.897 1.00 96.94 227 GLN A N 1
ATOM 1796 C CA . GLN A 1 227 ? -16.845 -3.556 15.086 1.00 96.94 227 GLN A CA 1
ATOM 1797 C C . GLN A 1 227 ? -15.941 -2.431 15.595 1.00 96.94 227 GLN A C 1
ATOM 1799 O O . GLN A 1 227 ? -16.412 -1.307 15.767 1.00 96.94 227 GLN A O 1
ATOM 1804 N N . GLU A 1 228 ? -14.644 -2.705 15.734 1.00 96.62 228 GLU A N 1
ATOM 1805 C CA . GLU A 1 228 ? -13.685 -1.731 16.253 1.00 96.62 228 GLU A CA 1
ATOM 1806 C C . GLU A 1 228 ? -13.456 -0.567 15.283 1.00 96.62 228 GLU A C 1
ATOM 1808 O O . GLU A 1 228 ? -13.495 0.595 15.687 1.00 96.62 228 GLU A O 1
ATOM 1813 N N . LEU A 1 229 ? -13.316 -0.836 13.979 1.00 97.31 229 LEU A N 1
ATOM 1814 C CA . LEU A 1 229 ? -13.214 0.228 12.976 1.00 97.31 229 LEU A CA 1
ATOM 1815 C C . LEU A 1 229 ? -14.481 1.084 12.925 1.00 97.31 229 LEU A C 1
ATOM 1817 O O . LEU A 1 229 ? -14.378 2.301 12.807 1.00 97.31 229 LEU A O 1
ATOM 1821 N N . ALA A 1 230 ? -15.671 0.482 13.017 1.00 96.75 230 ALA A N 1
ATOM 1822 C CA . ALA A 1 230 ? -16.922 1.235 13.026 1.00 96.75 230 ALA A CA 1
ATOM 1823 C C . ALA A 1 230 ? -17.023 2.152 14.251 1.00 96.75 230 ALA A C 1
ATOM 1825 O O . ALA A 1 230 ? -17.393 3.318 14.105 1.00 96.75 230 ALA A O 1
ATOM 1826 N N . ALA A 1 231 ? -16.670 1.642 15.434 1.00 95.12 231 ALA A N 1
ATOM 1827 C CA . ALA A 1 231 ? -16.678 2.415 16.670 1.00 95.12 231 ALA A CA 1
ATOM 1828 C C . ALA A 1 231 ? -15.684 3.584 16.603 1.00 95.12 231 ALA A C 1
ATOM 1830 O O . ALA A 1 231 ? -16.070 4.739 16.792 1.00 95.12 231 ALA A O 1
ATOM 1831 N N . VAL A 1 232 ? -14.424 3.303 16.259 1.00 95.31 232 VAL A N 1
ATOM 1832 C CA . VAL A 1 232 ? -13.364 4.315 16.217 1.00 95.31 232 VAL A CA 1
ATOM 1833 C C . VAL A 1 232 ? -13.608 5.343 15.111 1.00 95.31 232 VAL A C 1
ATOM 1835 O O . VAL A 1 232 ? -13.518 6.546 15.358 1.00 95.31 232 VAL A O 1
ATOM 1838 N N . PHE A 1 233 ? -13.978 4.917 13.900 1.00 96.12 233 PHE A N 1
ATOM 1839 C CA . PHE A 1 233 ? -14.248 5.860 12.810 1.00 96.12 233 PHE A CA 1
ATOM 1840 C C . PHE A 1 233 ? -15.517 6.680 13.045 1.00 96.12 233 PHE A C 1
ATOM 1842 O O . PHE A 1 233 ? -15.578 7.819 12.588 1.00 96.12 233 PHE A O 1
ATOM 1849 N N . GLY A 1 234 ? -16.504 6.162 13.785 1.00 94.44 234 GLY A N 1
ATOM 1850 C CA . GLY A 1 234 ? -17.671 6.944 14.202 1.00 94.44 234 GLY A CA 1
ATOM 1851 C C . GLY A 1 234 ? -17.304 8.173 15.043 1.00 94.44 234 GLY A C 1
ATOM 1852 O O . GLY A 1 234 ? -18.006 9.184 14.989 1.00 94.44 234 GLY A O 1
ATOM 1853 N N . ILE A 1 235 ? -16.184 8.102 15.767 1.00 93.38 235 ILE A N 1
ATOM 1854 C CA . ILE A 1 235 ? -15.634 9.200 16.568 1.00 93.38 235 ILE A CA 1
ATOM 1855 C C . ILE A 1 235 ? -14.711 10.068 15.705 1.00 93.38 235 ILE A C 1
ATOM 1857 O O . ILE A 1 235 ? -14.974 11.256 15.518 1.00 93.38 235 ILE A O 1
ATOM 1861 N N . VAL A 1 236 ? -13.665 9.466 15.130 1.00 94.19 236 VAL A N 1
ATOM 1862 C CA . VAL A 1 236 ? -12.596 10.185 14.413 1.00 94.19 236 VAL A CA 1
ATOM 1863 C C . VAL A 1 236 ? -13.105 10.890 13.154 1.00 94.19 236 VAL A C 1
ATOM 1865 O O . VAL A 1 236 ? -12.648 11.977 12.811 1.00 94.19 236 VAL A O 1
ATOM 1868 N N . LEU A 1 237 ? -14.070 10.291 12.455 1.00 95.62 237 LEU A N 1
ATOM 1869 C CA . LEU A 1 237 ? -14.608 10.802 11.195 1.00 95.62 237 LEU A CA 1
ATOM 1870 C C . LEU A 1 237 ? -16.012 11.385 11.374 1.00 95.62 237 LEU A C 1
ATOM 1872 O O . LEU A 1 237 ? -16.864 11.262 10.490 1.00 95.62 237 LEU A O 1
ATOM 1876 N N . LYS A 1 238 ? -16.271 12.041 12.511 1.00 94.19 238 LYS A N 1
ATOM 1877 C CA . LYS A 1 238 ? -17.553 12.703 12.782 1.00 94.19 238 LYS A CA 1
ATOM 1878 C C . LYS A 1 238 ? -17.948 13.627 11.623 1.00 94.19 238 LYS A C 1
ATOM 1880 O O . LYS A 1 238 ? -17.202 14.512 11.216 1.00 94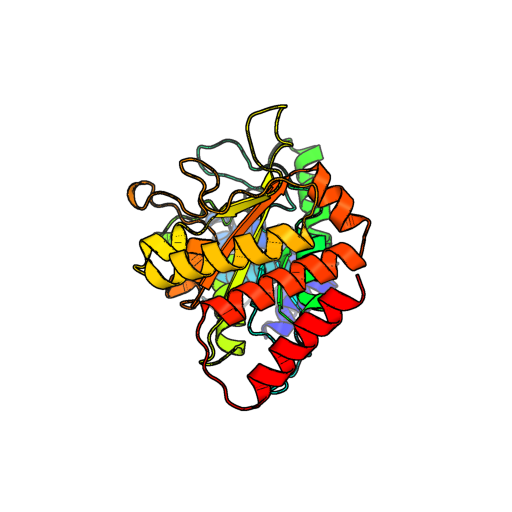.19 238 LYS A O 1
ATOM 1885 N N . GLY A 1 239 ? -19.148 13.413 11.083 1.00 94.06 239 GLY A N 1
ATOM 1886 C CA . GLY A 1 239 ? -19.660 14.148 9.917 1.00 94.06 239 GLY A CA 1
ATOM 1887 C C . GLY A 1 239 ? -19.345 13.508 8.558 1.00 94.06 239 GLY A C 1
ATOM 1888 O O . GLY A 1 239 ? -19.845 13.980 7.536 1.00 94.06 239 GLY A O 1
ATOM 1889 N N . PHE A 1 240 ? -18.587 12.411 8.530 1.00 96.38 240 PHE A N 1
ATOM 1890 C CA . PHE A 1 240 ? -18.391 11.565 7.358 1.00 96.38 240 PHE A CA 1
ATOM 1891 C C . PHE A 1 240 ? -19.136 10.237 7.526 1.00 96.38 240 PHE A C 1
ATOM 1893 O O . PHE A 1 240 ? -19.267 9.693 8.618 1.00 96.38 240 PHE A O 1
ATOM 1900 N N . THR A 1 241 ? -19.641 9.700 6.418 1.00 96.38 241 THR A N 1
ATOM 1901 C CA . THR A 1 241 ? -20.279 8.377 6.396 1.00 96.38 241 THR A CA 1
ATOM 1902 C C . THR A 1 241 ? -19.236 7.291 6.162 1.00 96.38 241 THR A C 1
ATOM 1904 O O . THR A 1 241 ? -18.387 7.420 5.277 1.00 96.38 241 THR A O 1
ATOM 1907 N N . VAL A 1 242 ? -19.328 6.206 6.927 1.00 96.88 242 VAL A N 1
ATOM 1908 C CA . VAL A 1 242 ? -18.375 5.090 6.919 1.00 96.88 242 VAL A CA 1
ATOM 1909 C C . VAL A 1 242 ? -19.126 3.799 6.601 1.00 96.88 242 VAL A C 1
ATOM 1911 O O . VAL A 1 242 ? -20.180 3.538 7.172 1.00 96.88 242 VAL A O 1
ATOM 1914 N N . SER A 1 243 ? -18.600 2.987 5.684 1.00 97.25 243 SER A N 1
ATOM 1915 C CA . SER A 1 243 ? -19.094 1.633 5.406 1.00 97.25 243 SER A CA 1
ATOM 1916 C C . SER A 1 243 ? -18.010 0.607 5.708 1.00 97.25 243 SER A C 1
ATOM 1918 O O . SER A 1 243 ? -17.067 0.475 4.934 1.00 97.25 243 SER A O 1
ATOM 1920 N N . VAL A 1 244 ? -18.178 -0.168 6.782 1.00 97.19 244 VAL A N 1
ATOM 1921 C CA . VAL A 1 244 ? -17.264 -1.272 7.146 1.00 97.19 244 VAL A CA 1
ATOM 1922 C C . VAL A 1 244 ? -17.658 -2.635 6.562 1.00 97.19 244 VAL A C 1
ATOM 1924 O O . VAL A 1 244 ? -16.996 -3.648 6.791 1.00 97.19 244 VAL A O 1
ATOM 1927 N N . GLN A 1 245 ? -18.761 -2.679 5.813 1.00 95.56 245 GLN A N 1
ATOM 1928 C CA . GLN A 1 245 ? -19.290 -3.905 5.219 1.00 95.56 245 GLN A CA 1
ATOM 1929 C C . GLN A 1 245 ? -19.771 -3.669 3.776 1.00 95.56 245 GLN A C 1
ATOM 1931 O O . GLN A 1 245 ? -20.966 -3.790 3.483 1.00 95.56 245 GLN A O 1
ATOM 1936 N N . PRO A 1 246 ? -18.861 -3.293 2.858 1.00 94.19 246 PRO A N 1
ATOM 1937 C CA . PRO A 1 246 ? -19.190 -3.223 1.440 1.00 94.19 246 PRO A CA 1
ATOM 1938 C C . PRO A 1 246 ? -19.639 -4.593 0.918 1.00 94.19 246 PRO A C 1
ATOM 1940 O O . PRO A 1 246 ? -19.009 -5.608 1.195 1.00 94.19 246 PRO A O 1
ATOM 1943 N N . GLN A 1 247 ? -20.729 -4.617 0.147 1.00 88.62 247 GLN A N 1
ATOM 1944 C CA . GLN A 1 247 ? -21.353 -5.865 -0.321 1.00 88.62 247 GLN A CA 1
ATOM 1945 C C . GLN A 1 247 ? -20.928 -6.290 -1.732 1.00 88.62 247 GLN A C 1
ATOM 1947 O O . GLN A 1 247 ? -21.125 -7.440 -2.104 1.00 88.62 247 GLN A O 1
ATOM 1952 N N . ARG A 1 248 ? -20.427 -5.364 -2.563 1.00 87.56 248 ARG A N 1
ATOM 1953 C CA . ARG A 1 248 ? -20.195 -5.629 -3.998 1.00 87.56 248 ARG A CA 1
ATOM 1954 C C . ARG A 1 248 ? -18.895 -5.048 -4.529 1.00 87.56 248 ARG A C 1
ATOM 1956 O O . ARG A 1 248 ? -18.120 -5.757 -5.147 1.00 87.56 248 ARG A O 1
ATOM 1963 N N . LEU A 1 249 ? -18.681 -3.755 -4.314 1.00 92.38 249 LEU A N 1
ATOM 1964 C CA . LEU A 1 249 ? -17.506 -3.033 -4.797 1.00 92.38 249 LEU A CA 1
ATOM 1965 C C . LEU A 1 249 ? -16.650 -2.611 -3.614 1.00 92.38 249 LEU A C 1
ATOM 1967 O O . LEU A 1 249 ? -17.191 -2.386 -2.530 1.00 92.38 249 LEU A O 1
ATOM 1971 N N . LEU A 1 250 ? -15.348 -2.439 -3.856 1.00 94.94 250 LEU A N 1
ATOM 1972 C CA . LEU A 1 250 ? -14.405 -1.916 -2.863 1.00 94.94 250 LEU A CA 1
ATOM 1973 C C . LEU A 1 250 ? -14.319 -2.809 -1.612 1.00 94.94 250 LEU A C 1
ATOM 1975 O O . LEU A 1 250 ? -14.223 -2.342 -0.481 1.00 94.94 250 LEU A O 1
ATOM 1979 N N . THR A 1 251 ? -14.427 -4.120 -1.820 1.00 97.56 251 THR A N 1
ATOM 1980 C CA . THR A 1 251 ? -14.458 -5.128 -0.754 1.00 97.56 251 THR A CA 1
ATOM 1981 C C . THR A 1 251 ? -13.068 -5.489 -0.243 1.00 97.56 251 THR A C 1
ATOM 1983 O O . THR A 1 251 ? -12.959 -6.109 0.814 1.00 97.56 251 THR A O 1
ATOM 1986 N N . GLY A 1 252 ? -12.010 -5.082 -0.947 1.00 97.56 252 GLY A N 1
ATOM 1987 C CA . GLY A 1 252 ? -10.635 -5.398 -0.588 1.00 97.56 252 GLY A CA 1
ATOM 1988 C C . GLY A 1 252 ? -10.139 -6.749 -1.089 1.00 97.56 252 GLY A C 1
ATOM 1989 O O . GLY A 1 252 ? -9.211 -7.269 -0.484 1.00 97.56 252 GLY A O 1
ATOM 1990 N N . ALA A 1 253 ? -10.780 -7.354 -2.095 1.00 98.06 253 ALA A N 1
ATOM 1991 C CA . ALA A 1 253 ? -10.307 -8.569 -2.764 1.00 98.06 253 ALA A CA 1
ATOM 1992 C C . ALA A 1 253 ? -10.997 -8.777 -4.121 1.00 98.06 253 ALA A C 1
ATOM 1994 O O . ALA A 1 253 ? -12.164 -8.406 -4.279 1.00 98.06 253 ALA A O 1
ATOM 1995 N N . TRP A 1 254 ? -10.294 -9.430 -5.044 1.00 97.12 254 TRP A N 1
ATOM 1996 C CA . TRP A 1 254 ? -10.863 -10.054 -6.243 1.00 97.12 254 TRP A CA 1
ATOM 1997 C C . TRP A 1 254 ? -11.429 -11.438 -5.932 1.00 97.12 254 TRP A C 1
ATOM 1999 O O . TRP A 1 254 ? -11.024 -12.062 -4.946 1.00 97.12 254 TRP A O 1
ATOM 2009 N N . ASP A 1 255 ? -12.349 -11.926 -6.769 1.00 96.06 255 ASP A N 1
ATOM 2010 C CA . ASP A 1 255 ? -12.794 -13.314 -6.673 1.00 96.06 255 ASP A CA 1
ATOM 2011 C C . ASP A 1 255 ? -11.629 -14.249 -7.055 1.00 96.06 255 ASP A C 1
ATOM 2013 O O . ASP A 1 255 ? -10.924 -13.971 -8.027 1.00 96.06 255 ASP A O 1
ATOM 2017 N N . PRO A 1 256 ? -11.391 -15.359 -6.332 1.00 94.25 256 PRO A N 1
ATOM 2018 C CA . PRO A 1 256 ? -10.338 -16.306 -6.685 1.00 94.25 256 PRO A CA 1
ATOM 2019 C C . PRO A 1 256 ? -10.439 -16.831 -8.122 1.00 94.25 256 PRO A C 1
ATOM 2021 O O . PRO A 1 256 ? -9.418 -17.178 -8.711 1.00 94.25 256 PRO A O 1
ATOM 2024 N N . GLN A 1 257 ? -11.647 -16.881 -8.696 1.00 96.31 257 GLN A N 1
ATOM 2025 C CA . GLN A 1 257 ? -11.864 -17.310 -10.080 1.00 96.31 257 GLN A CA 1
ATOM 2026 C C . GLN A 1 257 ? -11.287 -16.332 -11.111 1.00 96.31 257 GLN A C 1
ATOM 2028 O O . GLN A 1 257 ? -10.993 -16.748 -12.229 1.00 96.31 257 GLN A O 1
ATOM 2033 N N . ASP A 1 258 ? -11.083 -15.066 -10.739 1.00 95.62 258 ASP A N 1
ATOM 2034 C CA . ASP A 1 258 ? -10.516 -14.051 -11.629 1.00 95.62 258 ASP A CA 1
ATOM 2035 C C . ASP A 1 258 ? -8.995 -14.212 -11.806 1.00 95.62 258 ASP A C 1
ATOM 2037 O O . ASP A 1 258 ? -8.406 -13.572 -12.676 1.00 95.62 258 ASP A O 1
ATOM 2041 N N . GLY A 1 259 ? -8.331 -15.018 -10.964 1.00 96.38 259 GLY A N 1
ATOM 2042 C CA . GLY A 1 259 ? -6.875 -15.221 -10.989 1.00 96.38 259 GLY A CA 1
ATOM 2043 C C . GLY A 1 259 ? -6.046 -13.992 -10.589 1.00 96.38 259 GLY A C 1
ATOM 2044 O O . GLY A 1 259 ? -4.820 -14.064 -10.555 1.00 96.38 259 GLY A O 1
ATOM 2045 N N . ARG A 1 260 ? -6.693 -12.869 -10.254 1.00 97.06 260 ARG A N 1
ATOM 2046 C CA . ARG A 1 260 ? -6.072 -11.594 -9.862 1.00 97.06 260 ARG A CA 1
ATOM 2047 C C . ARG A 1 260 ? -6.036 -11.455 -8.338 1.00 97.06 260 ARG A C 1
ATOM 2049 O O . ARG A 1 260 ? -6.866 -12.016 -7.628 1.00 97.06 260 ARG A O 1
ATOM 2056 N N . CYS A 1 261 ? -5.089 -10.678 -7.824 1.00 98.19 261 CYS A N 1
ATOM 2057 C CA . CYS A 1 261 ? -4.943 -10.405 -6.394 1.00 98.19 261 CYS A CA 1
ATOM 2058 C C . CYS A 1 261 ? -4.819 -8.903 -6.118 1.00 98.19 261 CYS A C 1
ATOM 2060 O O . CYS A 1 261 ? -3.949 -8.233 -6.680 1.00 98.19 261 CYS A O 1
ATOM 2062 N N . THR A 1 262 ? -5.635 -8.390 -5.191 1.00 98.38 262 THR A N 1
ATOM 2063 C CA . THR A 1 262 ? -5.424 -7.071 -4.574 1.00 98.38 262 THR A CA 1
ATOM 2064 C C . THR A 1 262 ? -4.186 -7.088 -3.682 1.00 98.38 262 THR A C 1
ATOM 2066 O O . THR A 1 262 ? -3.777 -8.142 -3.194 1.00 98.38 262 THR A O 1
ATOM 2069 N N . LEU A 1 263 ? -3.609 -5.929 -3.379 1.00 98.38 263 LEU A N 1
ATOM 2070 C CA . LEU A 1 263 ? -2.431 -5.834 -2.519 1.00 98.38 263 LEU A CA 1
ATOM 2071 C C . LEU A 1 263 ? -2.723 -6.332 -1.089 1.00 98.38 263 LEU A C 1
ATOM 2073 O O . LEU A 1 263 ? -1.862 -6.910 -0.422 1.00 98.38 263 LEU A O 1
ATOM 2077 N N . THR A 1 264 ? -3.969 -6.192 -0.631 1.00 98.69 264 THR A N 1
ATOM 2078 C CA . THR A 1 264 ? -4.455 -6.818 0.606 1.00 98.69 264 THR A CA 1
ATOM 2079 C C . THR A 1 264 ? -4.414 -8.352 0.541 1.00 98.69 264 THR A C 1
ATOM 2081 O O . THR A 1 264 ? -3.886 -8.972 1.466 1.00 98.69 264 THR A O 1
ATOM 2084 N N . GLN A 1 265 ? -4.860 -8.986 -0.556 1.00 98.62 265 GLN A N 1
ATOM 2085 C CA . GLN A 1 265 ? -4.715 -10.438 -0.771 1.00 98.62 265 GLN A CA 1
ATOM 2086 C C . GLN A 1 265 ? -3.239 -10.853 -0.821 1.00 98.62 265 GLN A C 1
ATOM 2088 O O . GLN A 1 265 ? -2.854 -11.833 -0.185 1.00 98.62 265 GLN A O 1
ATOM 2093 N N . GLN A 1 266 ? -2.399 -10.071 -1.505 1.00 98.56 266 GLN A N 1
ATOM 2094 C CA . GLN A 1 266 ? -0.961 -10.332 -1.600 1.00 98.56 266 GLN A CA 1
ATOM 2095 C C . GLN A 1 266 ? -0.298 -10.355 -0.228 1.00 98.56 266 GLN A C 1
ATOM 2097 O O . GLN A 1 266 ? 0.441 -11.291 0.063 1.00 98.56 266 GLN A O 1
ATOM 2102 N N . SER A 1 267 ? -0.597 -9.385 0.643 1.00 98.56 267 SER A N 1
ATOM 2103 C CA . SER A 1 267 ? -0.043 -9.358 2.003 1.00 98.56 267 SER A CA 1
ATOM 2104 C C . SER A 1 267 ? -0.433 -10.590 2.832 1.00 98.56 267 SER A C 1
ATOM 2106 O O . SER A 1 267 ? 0.380 -11.119 3.581 1.00 98.56 267 SER A O 1
ATOM 2108 N N . LEU A 1 268 ? -1.648 -11.115 2.677 1.00 98.50 268 LEU A N 1
ATOM 2109 C CA . LEU A 1 268 ? -2.079 -12.303 3.421 1.00 98.50 268 LEU A CA 1
ATOM 2110 C C . LEU A 1 268 ? -1.499 -13.609 2.855 1.00 98.50 268 LEU A C 1
ATOM 2112 O O . LEU A 1 268 ? -1.479 -14.614 3.562 1.00 98.50 268 LEU A O 1
ATOM 2116 N N . SER A 1 269 ? -1.018 -13.604 1.610 1.00 98.25 269 SER A N 1
ATOM 2117 C CA . SER A 1 269 ? -0.366 -14.761 0.989 1.00 98.25 269 SER A CA 1
ATOM 2118 C C . SER A 1 269 ? 1.021 -15.033 1.582 1.00 98.25 269 SER A C 1
ATOM 2120 O O . SER A 1 269 ? 1.694 -14.125 2.075 1.00 98.25 269 SER A O 1
ATOM 2122 N N . GLU A 1 270 ? 1.502 -16.272 1.459 1.00 98.00 270 GLU A N 1
ATOM 2123 C CA . GLU A 1 270 ? 2.880 -16.629 1.827 1.00 98.00 270 GLU A CA 1
ATOM 2124 C C . GLU A 1 270 ? 3.913 -15.791 1.059 1.00 98.00 270 GLU A C 1
ATOM 2126 O O . GLU A 1 270 ? 4.892 -15.320 1.638 1.00 98.00 270 GLU A O 1
ATOM 2131 N N . ALA A 1 271 ? 3.661 -15.519 -0.228 1.00 97.62 271 ALA A N 1
ATOM 2132 C CA . ALA A 1 271 ? 4.549 -14.720 -1.067 1.00 97.62 271 ALA A CA 1
ATOM 2133 C C . ALA A 1 271 ? 4.754 -13.297 -0.520 1.00 97.62 271 ALA A C 1
ATOM 2135 O O . ALA A 1 271 ? 5.875 -12.785 -0.597 1.00 97.62 271 ALA A O 1
ATOM 2136 N N . GLY A 1 272 ? 3.703 -12.693 0.050 1.00 97.44 272 GLY A N 1
ATOM 2137 C CA . GLY A 1 272 ? 3.723 -11.363 0.675 1.00 97.44 272 GLY A CA 1
ATOM 2138 C C . GLY A 1 272 ? 4.061 -11.356 2.168 1.00 97.44 272 GLY A C 1
ATOM 2139 O O . GLY A 1 272 ? 4.058 -10.290 2.785 1.00 97.44 272 GLY A O 1
ATOM 2140 N N . GLY A 1 273 ? 4.376 -12.520 2.747 1.00 97.00 273 GLY A N 1
ATOM 2141 C CA . GLY A 1 273 ? 4.855 -12.665 4.124 1.00 97.00 273 GLY A CA 1
ATOM 2142 C C . GLY A 1 273 ? 3.806 -13.108 5.154 1.00 97.00 273 GLY A C 1
ATOM 2143 O O . GLY A 1 273 ? 4.100 -13.097 6.349 1.00 97.00 273 GLY A O 1
ATOM 2144 N N . ALA A 1 274 ? 2.605 -13.510 4.731 1.00 97.81 274 ALA A N 1
ATOM 2145 C CA . ALA A 1 274 ? 1.551 -14.018 5.615 1.00 97.81 274 ALA A CA 1
ATOM 2146 C C . ALA A 1 274 ? 1.217 -13.047 6.768 1.00 97.81 274 ALA A C 1
ATOM 2148 O O . ALA A 1 274 ? 1.356 -13.351 7.960 1.00 97.81 274 ALA A O 1
ATOM 2149 N N . TRP A 1 275 ? 0.803 -11.832 6.407 1.00 97.62 275 TRP A N 1
ATOM 2150 C CA . TRP A 1 275 ? 0.364 -10.818 7.365 1.00 97.62 275 TRP A CA 1
ATOM 2151 C C . TRP A 1 275 ? -0.828 -11.319 8.195 1.00 97.62 275 TRP A C 1
ATOM 2153 O O . TRP A 1 275 ? -1.630 -12.131 7.730 1.00 97.62 275 TRP A O 1
ATOM 2163 N N . THR A 1 276 ? -0.969 -10.853 9.443 1.00 97.31 276 THR A N 1
ATOM 2164 C CA . THR A 1 276 ? -2.085 -11.323 10.286 1.00 97.31 276 THR A CA 1
ATOM 2165 C C . THR A 1 276 ? -3.387 -10.601 9.971 1.00 97.31 276 THR A C 1
ATOM 2167 O O . THR A 1 276 ? -4.448 -11.219 10.031 1.00 97.31 276 THR A O 1
ATOM 2170 N N . HIS A 1 277 ? -3.313 -9.315 9.621 1.00 98.25 277 HIS A N 1
ATOM 2171 C CA . HIS A 1 277 ? -4.464 -8.488 9.273 1.00 98.25 277 HIS A CA 1
ATOM 2172 C C . HIS A 1 277 ? -4.171 -7.664 8.020 1.00 98.25 277 HIS A C 1
ATOM 2174 O O . HIS A 1 277 ? -3.050 -7.187 7.823 1.00 98.25 277 HIS A O 1
ATOM 2180 N N . SER A 1 278 ? -5.197 -7.453 7.196 1.00 98.56 278 SER A N 1
ATOM 2181 C CA . SER A 1 278 ? -5.117 -6.541 6.061 1.00 98.56 278 SER A CA 1
ATOM 2182 C C . SER A 1 278 ? -6.433 -5.800 5.841 1.00 98.56 278 SER A C 1
ATOM 2184 O O . SER A 1 278 ? -7.508 -6.397 5.896 1.00 98.56 278 SER A O 1
ATOM 2186 N N . VAL A 1 279 ? -6.340 -4.493 5.607 1.00 98.69 279 VAL A N 1
ATOM 2187 C CA . VAL A 1 279 ? -7.468 -3.571 5.454 1.00 98.69 279 VAL A CA 1
ATOM 2188 C C . VAL A 1 279 ? -7.275 -2.76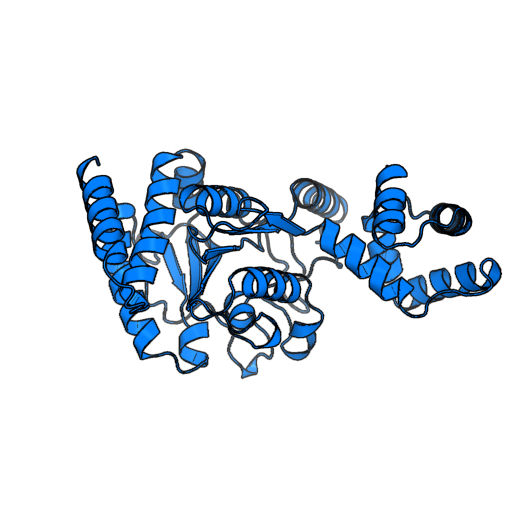4 4.177 1.00 98.69 279 VAL A C 1
ATOM 2190 O O . VAL A 1 279 ? -6.241 -2.126 4.023 1.00 98.69 279 VAL A O 1
ATOM 2193 N N . GLN A 1 280 ? -8.278 -2.725 3.298 1.00 98.69 280 GLN A N 1
ATOM 2194 C CA . GLN A 1 280 ? -8.345 -1.732 2.221 1.00 98.69 280 GLN A CA 1
ATOM 2195 C C . GLN A 1 280 ? -9.161 -0.531 2.704 1.00 98.69 280 GLN A C 1
ATOM 2197 O O . GLN A 1 280 ? -10.270 -0.710 3.211 1.00 98.69 280 GLN A O 1
ATOM 2202 N N . LEU A 1 281 ? -8.642 0.684 2.544 1.00 98.56 281 LEU A N 1
ATOM 2203 C CA . LEU A 1 281 ? -9.314 1.916 2.943 1.00 98.56 281 LEU A CA 1
ATOM 2204 C C . LEU A 1 281 ? -9.554 2.822 1.739 1.00 98.56 281 LEU A C 1
ATOM 2206 O O . LEU A 1 281 ? -8.637 3.431 1.204 1.00 98.56 281 LEU A O 1
ATOM 2210 N N . GLU A 1 282 ? -10.815 2.970 1.366 1.00 98.50 282 GLU A N 1
ATOM 2211 C CA . GLU A 1 282 ? -11.249 3.703 0.180 1.00 98.50 282 GLU A CA 1
ATOM 2212 C C . GLU A 1 282 ? -11.834 5.048 0.585 1.00 98.50 282 GLU A C 1
ATOM 2214 O O . GLU A 1 282 ? -12.956 5.128 1.095 1.00 98.50 282 GLU A O 1
ATOM 2219 N N . MET A 1 283 ? -11.065 6.116 0.379 1.00 98.44 283 MET A N 1
ATOM 2220 C CA . MET A 1 283 ? -11.398 7.457 0.851 1.00 98.44 283 MET A CA 1
ATOM 2221 C C . MET A 1 283 ? -11.872 8.348 -0.292 1.00 98.44 283 MET A C 1
ATOM 2223 O O . MET A 1 283 ? -11.196 8.525 -1.313 1.00 98.44 283 MET A O 1
ATOM 2227 N N . CYS A 1 284 ? -13.018 8.995 -0.111 1.00 97.81 284 CYS A N 1
ATOM 2228 C CA . CYS A 1 284 ? -13.527 9.904 -1.122 1.00 97.81 284 CYS A CA 1
ATOM 2229 C C . CYS A 1 284 ? -12.612 11.128 -1.301 1.00 97.81 284 CYS A C 1
ATOM 2231 O O . CYS A 1 284 ? -11.871 11.518 -0.395 1.00 97.81 284 CYS A O 1
ATOM 2233 N N . ALA A 1 285 ? -12.669 11.768 -2.471 1.00 97.50 285 ALA A N 1
ATOM 2234 C CA . ALA A 1 285 ? -11.823 12.923 -2.783 1.00 97.50 285 ALA A CA 1
ATOM 2235 C C . ALA A 1 285 ? -11.941 14.064 -1.750 1.00 97.50 285 ALA A C 1
ATOM 2237 O O . ALA A 1 285 ? -10.934 14.673 -1.393 1.00 97.50 285 ALA A O 1
ATOM 2238 N N . LYS A 1 286 ? -13.149 14.329 -1.228 1.00 97.50 286 LYS A N 1
ATOM 2239 C CA . LYS A 1 286 ? -13.379 15.343 -0.186 1.00 97.50 286 LYS A CA 1
ATOM 2240 C C . LYS A 1 286 ? -12.616 15.016 1.101 1.00 97.50 286 LYS A C 1
ATOM 2242 O O . LYS A 1 286 ? -11.982 15.906 1.660 1.00 97.50 286 LYS A O 1
ATOM 2247 N N . LEU A 1 287 ? -12.678 13.766 1.562 1.00 97.94 287 LEU A N 1
ATOM 2248 C CA . LEU A 1 287 ? -11.985 13.349 2.779 1.00 97.94 287 LEU A CA 1
ATOM 2249 C C . LEU A 1 287 ? -10.467 13.354 2.580 1.00 97.94 287 LEU A C 1
ATOM 2251 O O . LEU A 1 287 ? -9.761 13.877 3.432 1.00 97.94 287 LEU A O 1
ATOM 2255 N N . ARG A 1 288 ? -9.965 12.845 1.447 1.00 98.31 288 ARG A N 1
ATOM 2256 C CA . ARG A 1 288 ? -8.524 12.872 1.140 1.00 98.31 288 ARG A CA 1
ATOM 2257 C C . ARG A 1 288 ? -7.964 14.289 1.130 1.00 98.31 288 ARG A C 1
ATOM 2259 O O . ARG A 1 288 ? -6.903 14.515 1.701 1.00 98.31 288 ARG A O 1
ATOM 2266 N N . LYS A 1 289 ? -8.694 15.240 0.537 1.00 98.12 289 LYS A N 1
ATOM 2267 C CA . LYS A 1 289 ? -8.316 16.655 0.556 1.00 98.12 289 LYS A CA 1
ATOM 2268 C C . LYS A 1 289 ? -8.248 17.192 1.988 1.00 98.12 289 LYS A C 1
ATOM 2270 O O . LYS A 1 289 ? -7.211 17.718 2.375 1.00 98.12 289 LYS A O 1
ATOM 2275 N N . LEU A 1 290 ? -9.303 16.987 2.783 1.00 97.81 290 LEU A N 1
ATOM 2276 C CA . LEU A 1 290 ? -9.333 17.438 4.179 1.00 97.81 290 LEU A CA 1
ATOM 2277 C C . LEU A 1 290 ? -8.189 16.831 4.999 1.00 97.81 290 LEU A C 1
ATOM 2279 O O . LEU A 1 290 ? -7.509 17.547 5.728 1.00 97.81 290 LEU A O 1
ATOM 2283 N N . LEU A 1 291 ? -7.958 15.524 4.854 1.00 97.69 291 LEU A N 1
ATOM 2284 C CA . LEU A 1 291 ? -6.835 14.850 5.491 1.00 97.69 291 LEU A CA 1
ATOM 2285 C C . LEU A 1 291 ? -5.526 15.491 5.044 1.00 97.69 291 LEU A C 1
ATOM 2287 O O . LEU A 1 291 ? -4.738 15.851 5.898 1.00 97.69 291 LEU A O 1
ATOM 2291 N N . SER A 1 292 ? -5.301 15.723 3.748 1.00 97.12 292 SER A N 1
ATOM 2292 C CA . SER A 1 292 ? -4.050 16.326 3.260 1.00 97.12 292 SER A CA 1
ATOM 2293 C C . SER A 1 292 ? -3.766 17.727 3.824 1.00 97.12 292 SER A C 1
ATOM 2295 O O . SER A 1 292 ? -2.600 18.096 3.960 1.00 97.12 292 SER A O 1
ATOM 2297 N N . GLU A 1 293 ? -4.815 18.465 4.202 1.00 97.31 293 GLU A N 1
ATOM 2298 C CA . GLU A 1 293 ? -4.755 19.830 4.739 1.00 97.31 293 GLU A CA 1
ATOM 2299 C C . GLU A 1 293 ? -4.681 19.881 6.281 1.00 97.31 293 GLU A C 1
ATOM 2301 O O . GLU A 1 293 ? -4.376 20.936 6.833 1.00 97.31 293 GLU A O 1
ATOM 2306 N N . SER A 1 294 ? -4.922 18.769 6.992 1.00 97.50 294 SER A N 1
ATOM 2307 C CA . SER A 1 294 ? -4.980 18.730 8.463 1.00 97.50 294 SER A CA 1
ATOM 2308 C C . SER A 1 294 ? -4.109 17.622 9.058 1.00 97.50 294 SER A C 1
ATOM 2310 O O . SER A 1 294 ? -4.504 16.457 9.087 1.00 97.50 294 SER A O 1
ATOM 2312 N N . THR A 1 295 ? -2.935 17.986 9.588 1.00 96.44 295 THR A N 1
ATOM 2313 C CA . THR A 1 295 ? -2.029 17.053 10.291 1.00 96.44 295 THR A CA 1
ATOM 2314 C C . THR A 1 295 ? -2.722 16.362 11.462 1.00 96.44 295 THR A C 1
ATOM 2316 O O . THR A 1 295 ? -2.649 15.147 11.588 1.00 96.44 295 THR A O 1
ATOM 2319 N N . ALA A 1 296 ? -3.479 17.120 12.253 1.00 95.12 296 ALA A N 1
ATOM 2320 C CA . ALA A 1 296 ? -4.259 16.598 13.365 1.00 95.12 296 ALA A CA 1
ATOM 2321 C C . ALA A 1 296 ? -5.222 15.475 12.954 1.00 95.12 296 ALA A C 1
ATOM 2323 O O . ALA A 1 296 ? -5.246 14.408 13.559 1.00 95.12 296 ALA A O 1
ATOM 2324 N N . LEU A 1 297 ? -6.000 15.688 11.885 1.00 95.75 297 LEU A N 1
ATOM 2325 C CA . LEU A 1 297 ? -6.951 14.676 11.424 1.00 95.75 297 LEU A CA 1
ATOM 2326 C C . LEU A 1 297 ? -6.236 13.447 10.841 1.00 95.75 297 LEU A C 1
ATOM 2328 O O . LEU A 1 297 ? -6.740 12.333 10.968 1.00 95.75 297 LEU A O 1
ATOM 2332 N N . GLN A 1 298 ? -5.067 13.631 10.215 1.00 97.00 298 GLN A N 1
ATOM 2333 C CA . GLN A 1 298 ? -4.240 12.509 9.758 1.00 97.00 298 GLN A CA 1
ATOM 2334 C C . GLN A 1 298 ? -3.752 11.663 10.936 1.00 97.00 298 GLN A C 1
ATOM 2336 O O . GLN A 1 298 ? -3.850 10.439 10.879 1.00 97.00 298 GLN A O 1
ATOM 2341 N N . GLU A 1 299 ? -3.239 12.307 11.986 1.00 94.38 299 GLU A N 1
ATOM 2342 C CA . GLU A 1 299 ? -2.754 11.638 13.195 1.00 94.38 299 GLU A CA 1
ATOM 2343 C C . GLU A 1 299 ? -3.887 10.883 13.889 1.00 94.38 299 GLU A C 1
ATOM 2345 O O . GLU A 1 299 ? -3.743 9.685 14.134 1.00 94.38 299 GLU A O 1
ATOM 2350 N N . LEU A 1 300 ? -5.041 11.529 14.085 1.00 94.62 300 LEU A N 1
ATOM 2351 C CA . LEU A 1 300 ? -6.229 10.903 14.669 1.00 94.62 300 LEU A CA 1
ATOM 2352 C C . LEU A 1 300 ? -6.707 9.690 13.860 1.00 94.62 300 LEU A C 1
ATOM 2354 O O . LEU A 1 300 ? -7.026 8.652 14.438 1.00 94.62 300 LEU A O 1
ATOM 2358 N N . LEU A 1 301 ? -6.749 9.778 12.525 1.00 97.31 301 LEU A N 1
ATOM 2359 C CA . LEU A 1 301 ? -7.173 8.650 11.687 1.00 97.31 301 LEU A CA 1
ATOM 2360 C C . LEU A 1 301 ? -6.161 7.499 11.707 1.00 97.31 301 LEU A C 1
ATOM 2362 O O . LEU A 1 301 ? -6.560 6.336 11.803 1.00 97.31 301 LEU A O 1
ATOM 2366 N N . ALA A 1 302 ? -4.865 7.802 11.659 1.00 96.62 302 ALA A N 1
ATOM 2367 C CA . ALA A 1 302 ? -3.815 6.792 11.730 1.00 96.62 302 ALA A CA 1
ATOM 2368 C C . ALA A 1 302 ? -3.803 6.082 13.094 1.00 96.62 302 ALA A C 1
ATOM 2370 O O . ALA A 1 302 ? -3.774 4.851 13.153 1.00 96.62 302 ALA A O 1
ATOM 2371 N N . GLN A 1 303 ? -3.887 6.842 14.189 1.00 94.25 303 GLN A N 1
ATOM 2372 C CA . GLN A 1 303 ? -4.004 6.299 15.542 1.00 94.25 303 GLN A CA 1
ATOM 2373 C C . GLN A 1 303 ? -5.297 5.503 15.707 1.00 94.25 303 GLN A C 1
ATOM 2375 O O . GLN A 1 303 ? -5.268 4.410 16.263 1.00 94.25 303 GLN A O 1
ATOM 2380 N N . GLY A 1 304 ? -6.411 5.983 15.152 1.00 95.44 304 GLY A N 1
ATOM 2381 C CA . GLY A 1 304 ? -7.679 5.264 15.168 1.00 95.44 304 GLY A CA 1
ATOM 2382 C C . GLY A 1 304 ? -7.600 3.886 14.499 1.00 95.44 304 GLY A C 1
ATOM 2383 O O . GLY A 1 304 ? -8.099 2.901 15.042 1.00 95.44 304 GLY A O 1
ATOM 2384 N N . LEU A 1 305 ? -6.912 3.785 13.358 1.00 97.06 305 LEU A N 1
ATOM 2385 C CA . LEU A 1 305 ? -6.627 2.504 12.700 1.00 97.06 305 LEU A CA 1
ATOM 2386 C C . LEU A 1 305 ? -5.802 1.564 13.593 1.00 97.06 305 LEU A C 1
ATOM 2388 O O . LEU A 1 305 ? -6.134 0.383 13.711 1.00 97.06 305 LEU A O 1
ATOM 2392 N N . LEU A 1 306 ? -4.751 2.085 14.235 1.00 93.81 306 LEU A N 1
ATOM 2393 C CA . LEU A 1 306 ? -3.915 1.321 15.164 1.00 93.81 306 LEU A CA 1
ATOM 2394 C C . LEU A 1 306 ? -4.725 0.821 16.372 1.00 93.81 306 LEU A C 1
ATOM 2396 O O . LEU A 1 306 ? -4.641 -0.357 16.710 1.00 93.81 306 LEU A O 1
ATOM 2400 N N . ILE A 1 307 ? -5.540 1.684 16.983 1.00 92.12 307 ILE A N 1
ATOM 2401 C CA . ILE A 1 307 ? -6.411 1.354 18.121 1.00 92.12 307 ILE A CA 1
ATOM 2402 C C . ILE A 1 307 ? -7.375 0.235 17.751 1.00 92.12 307 ILE A C 1
ATOM 2404 O O . ILE A 1 307 ? -7.429 -0.783 18.442 1.00 92.12 307 ILE A O 1
ATOM 2408 N N . ALA A 1 308 ? -8.099 0.400 16.640 1.00 95.12 308 ALA A N 1
ATOM 2409 C CA . ALA A 1 308 ? -9.080 -0.581 16.198 1.00 95.12 308 ALA A CA 1
ATOM 2410 C C . ALA A 1 308 ? -8.437 -1.958 15.975 1.00 95.12 308 ALA A C 1
ATOM 2412 O O . ALA A 1 308 ? -8.981 -2.984 16.380 1.00 95.12 308 ALA A O 1
ATOM 2413 N N . TRP A 1 309 ? -7.238 -1.981 15.391 1.00 95.69 309 TRP A N 1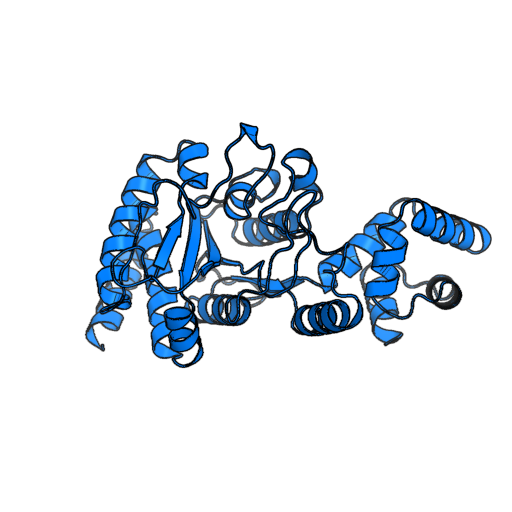
ATOM 2414 C CA . TRP A 1 309 ? -6.483 -3.212 15.191 1.00 95.69 309 TRP A CA 1
ATOM 2415 C C . TRP A 1 309 ? -5.987 -3.847 16.489 1.00 95.69 309 TRP A C 1
ATOM 2417 O O . TRP A 1 309 ? -6.125 -5.059 16.667 1.00 95.69 309 TRP A O 1
ATOM 2427 N N . ILE A 1 310 ? -5.440 -3.057 17.415 1.00 91.06 310 ILE A N 1
ATOM 2428 C CA . ILE A 1 310 ? -5.004 -3.556 18.726 1.00 91.06 310 ILE A CA 1
ATOM 2429 C C . ILE A 1 310 ? -6.185 -4.198 19.463 1.00 91.06 310 ILE A C 1
ATOM 2431 O O . ILE A 1 310 ? -6.048 -5.298 19.995 1.00 91.06 310 ILE A O 1
ATOM 2435 N N . MET A 1 311 ? -7.355 -3.556 19.444 1.00 90.94 311 MET A N 1
ATOM 2436 C CA . MET A 1 311 ? -8.567 -4.087 20.071 1.00 90.94 311 MET A CA 1
ATOM 2437 C C . MET A 1 311 ? -9.057 -5.370 19.381 1.00 90.94 311 MET A C 1
ATOM 2439 O O . MET A 1 311 ? -9.394 -6.347 20.052 1.00 90.94 311 MET A O 1
ATOM 2443 N N . ALA A 1 312 ? -9.033 -5.414 18.046 1.00 93.81 312 ALA A N 1
ATOM 2444 C CA . ALA A 1 312 ? -9.512 -6.564 17.281 1.00 93.81 312 ALA A CA 1
ATOM 2445 C C . ALA A 1 312 ? -8.583 -7.791 17.341 1.00 93.81 312 ALA A C 1
ATOM 2447 O O . ALA A 1 312 ? -9.065 -8.929 17.333 1.00 93.81 312 ALA A O 1
ATOM 2448 N N . SER A 1 313 ? -7.266 -7.570 17.406 1.00 90.06 313 SER A N 1
ATOM 2449 C CA . SER A 1 313 ? -6.239 -8.615 17.272 1.00 90.06 313 SER A CA 1
ATOM 2450 C C . SER A 1 313 ? -6.053 -9.495 18.509 1.00 90.06 313 SER A C 1
ATOM 2452 O O . SER A 1 313 ? -5.356 -10.505 18.418 1.00 90.06 313 SER A O 1
ATOM 2454 N N . ARG A 1 314 ? -6.672 -9.147 19.651 1.00 78.25 314 ARG A N 1
ATOM 2455 C CA . ARG A 1 314 ? -6.558 -9.884 20.928 1.00 78.25 314 ARG A CA 1
ATOM 2456 C C . ARG A 1 314 ? -5.114 -10.201 21.315 1.00 78.25 314 ARG A C 1
ATOM 2458 O O . ARG A 1 314 ? -4.840 -11.235 21.921 1.00 78.25 314 ARG A O 1
ATOM 2465 N N . TRP A 1 315 ? -4.179 -9.335 20.942 1.00 69.69 315 TRP A N 1
ATOM 2466 C CA . TRP A 1 315 ? -2.798 -9.475 21.365 1.00 69.69 315 TRP A CA 1
ATOM 2467 C C . TRP A 1 315 ? -2.732 -9.159 22.863 1.00 69.69 315 TRP A C 1
ATOM 2469 O O . TRP A 1 315 ? -2.619 -8.007 23.278 1.00 69.69 315 TRP A O 1
ATOM 2479 N N . GLU A 1 316 ? -2.919 -10.199 23.675 1.00 57.81 316 GLU A N 1
ATOM 2480 C CA . GLU A 1 316 ? -2.809 -10.163 25.128 1.00 57.81 316 GLU A CA 1
ATOM 2481 C C . GLU A 1 316 ? -1.341 -9.954 25.502 1.00 57.81 316 GLU A C 1
ATOM 2483 O O . GLU A 1 316 ? -0.584 -10.901 25.702 1.00 57.81 316 GLU A O 1
ATOM 2488 N N . THR A 1 317 ? -0.905 -8.701 25.584 1.00 49.50 317 THR A N 1
ATOM 2489 C CA . THR A 1 317 ? 0.418 -8.377 26.124 1.00 49.50 317 THR A CA 1
ATOM 2490 C C . THR A 1 317 ? 0.304 -7.540 27.375 1.00 49.50 317 THR A C 1
ATOM 2492 O O . THR A 1 317 ? 0.282 -6.318 27.287 1.00 49.50 317 THR A O 1
ATOM 2495 N N . GLY A 1 318 ? 0.290 -8.218 28.527 1.00 56.16 318 GLY A N 1
ATOM 2496 C CA . GLY A 1 318 ? 0.777 -7.708 29.814 1.00 56.16 318 GLY A CA 1
ATOM 2497 C C . GLY A 1 318 ? 0.387 -6.275 30.215 1.00 56.16 318 GLY A C 1
ATOM 2498 O O . GLY A 1 318 ? -0.606 -5.707 29.771 1.00 56.16 318 GLY A O 1
ATOM 2499 N N . ALA A 1 319 ? 1.171 -5.690 31.124 1.00 50.91 319 ALA A N 1
ATOM 2500 C CA . ALA A 1 319 ? 0.914 -4.369 31.710 1.00 50.91 319 ALA A CA 1
ATOM 2501 C C . ALA A 1 319 ? 0.986 -3.201 30.697 1.00 50.91 319 ALA A C 1
ATOM 2503 O O . ALA A 1 319 ? 0.367 -2.161 30.926 1.00 50.91 319 ALA A O 1
ATOM 2504 N N . ASP A 1 320 ? 1.663 -3.379 29.558 1.00 55.16 320 ASP A N 1
ATOM 2505 C CA . ASP A 1 320 ? 1.820 -2.341 28.525 1.00 55.16 320 ASP A CA 1
ATOM 2506 C C . ASP A 1 320 ? 0.511 -2.011 27.788 1.00 55.16 320 ASP A C 1
ATOM 2508 O O . ASP A 1 320 ? 0.329 -0.893 27.299 1.00 55.16 320 ASP A O 1
ATOM 2512 N N . TRP A 1 321 ? -0.450 -2.941 27.760 1.00 56.31 321 TRP A N 1
ATOM 2513 C CA . TRP A 1 321 ? -1.737 -2.730 27.091 1.00 56.31 321 TRP A CA 1
ATOM 2514 C C . TRP A 1 321 ? -2.622 -1.693 27.794 1.00 56.31 321 TRP A C 1
ATOM 2516 O O . TRP A 1 321 ? -3.315 -0.912 27.137 1.00 56.31 321 TRP A O 1
ATOM 2526 N N . VAL A 1 322 ? -2.572 -1.634 29.130 1.00 55.34 322 VAL A N 1
ATOM 2527 C CA . VAL A 1 322 ? -3.316 -0.628 29.904 1.00 55.34 322 VAL A CA 1
ATOM 2528 C C . VAL A 1 322 ? -2.797 0.770 29.575 1.00 55.34 322 VAL A C 1
ATOM 2530 O O . VAL A 1 322 ? -3.596 1.675 29.376 1.00 55.34 322 VAL A O 1
ATOM 2533 N N . SER A 1 323 ? -1.480 0.931 29.426 1.00 57.25 323 SER A N 1
ATOM 2534 C CA . SER A 1 323 ? -0.867 2.207 29.046 1.00 57.25 323 SER A CA 1
ATOM 2535 C C . SER A 1 323 ? -1.298 2.655 27.645 1.00 57.25 323 SER A C 1
ATOM 2537 O O . SER A 1 323 ? -1.718 3.796 27.469 1.00 57.25 323 SER A O 1
ATOM 2539 N N . ALA A 1 324 ? -1.301 1.745 26.662 1.00 53.81 324 ALA A N 1
ATOM 2540 C CA . ALA A 1 324 ? -1.755 2.055 25.306 1.00 53.81 324 ALA A CA 1
ATOM 2541 C C . ALA A 1 324 ? -3.241 2.450 25.271 1.00 53.81 324 ALA A C 1
ATOM 2543 O O . ALA A 1 324 ? -3.594 3.453 24.654 1.00 53.81 324 ALA A O 1
ATOM 2544 N N . ARG A 1 325 ? -4.111 1.710 25.973 1.00 56.47 325 ARG A N 1
ATOM 2545 C CA . ARG A 1 325 ? -5.540 2.037 26.063 1.00 56.47 325 ARG A CA 1
ATOM 2546 C C . ARG A 1 325 ? -5.775 3.381 26.754 1.00 56.47 325 ARG A C 1
ATOM 2548 O O . ARG A 1 325 ? -6.574 4.164 26.251 1.00 56.47 325 ARG A O 1
ATOM 2555 N N . THR A 1 326 ? -5.085 3.654 27.861 1.00 59.06 326 THR A N 1
ATOM 2556 C CA . THR A 1 326 ? -5.180 4.935 28.578 1.00 59.06 326 THR A CA 1
ATOM 2557 C C . THR A 1 326 ? -4.700 6.083 27.698 1.00 59.06 326 THR A C 1
ATOM 2559 O O . THR A 1 326 ? -5.441 7.037 27.518 1.00 59.06 326 THR A O 1
ATOM 2562 N N . HIS A 1 327 ? -3.560 5.937 27.016 1.00 55.94 327 HIS A N 1
ATOM 2563 C CA . HIS A 1 327 ? -3.058 6.954 26.089 1.00 55.94 327 HIS A CA 1
ATOM 2564 C C . HIS A 1 327 ? -4.044 7.252 24.949 1.00 55.94 327 HIS A C 1
ATOM 2566 O O . HIS A 1 327 ? -4.217 8.399 24.553 1.00 55.94 327 HIS A O 1
ATOM 2572 N N . CYS A 1 328 ? -4.741 6.231 24.447 1.00 52.84 328 CYS A N 1
ATOM 2573 C CA . CYS A 1 328 ? -5.761 6.408 23.416 1.00 52.84 328 CYS A CA 1
ATOM 2574 C C . CYS A 1 328 ? -7.021 7.105 23.944 1.00 52.84 328 CYS A C 1
ATOM 2576 O O . CYS A 1 328 ? -7.635 7.880 23.218 1.00 52.84 328 CYS A O 1
ATOM 2578 N N . VAL A 1 329 ? -7.407 6.850 25.197 1.00 57.84 329 VAL A N 1
ATOM 2579 C CA . VAL A 1 329 ? -8.500 7.574 25.859 1.00 57.84 329 VAL A CA 1
ATOM 2580 C C . VAL A 1 329 ? -8.108 9.029 26.117 1.00 57.84 329 VAL A C 1
ATOM 2582 O O . VAL A 1 329 ? -8.921 9.906 25.850 1.00 57.84 329 VAL A O 1
ATOM 2585 N N . ASP A 1 330 ? -6.877 9.292 26.554 1.00 62.31 330 ASP A N 1
ATOM 2586 C CA . ASP A 1 330 ? -6.374 10.645 26.822 1.00 62.31 330 ASP A CA 1
ATOM 2587 C C . ASP A 1 330 ? -6.333 11.487 2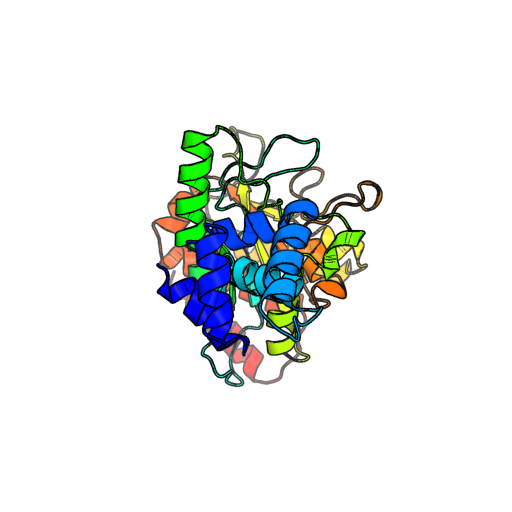5.536 1.00 62.31 330 ASP A C 1
ATOM 2589 O O . ASP A 1 330 ? -6.836 12.609 25.513 1.00 62.31 330 ASP A O 1
ATOM 2593 N N . ILE A 1 331 ? -5.851 10.910 24.426 1.00 57.81 331 ILE A N 1
ATOM 2594 C CA . ILE A 1 331 ? -5.885 11.561 23.106 1.00 57.81 331 ILE A CA 1
ATOM 2595 C C . ILE A 1 331 ? -7.322 11.890 22.692 1.00 57.81 331 ILE A C 1
ATOM 2597 O O . ILE A 1 331 ? -7.560 12.937 22.109 1.00 57.81 331 ILE A O 1
ATOM 2601 N N . LEU A 1 332 ? -8.300 11.031 22.985 1.00 53.69 332 LEU A N 1
ATOM 2602 C CA . LEU A 1 332 ? -9.700 11.313 22.657 1.00 53.69 332 LEU A CA 1
ATOM 2603 C C . LEU A 1 332 ? -10.354 12.342 23.594 1.00 53.69 332 LEU A C 1
ATOM 2605 O O . LEU A 1 332 ? -11.417 12.847 23.253 1.00 53.69 332 LEU A O 1
ATOM 2609 N N . GLN A 1 333 ? -9.772 12.632 24.762 1.00 57.56 333 GLN A N 1
ATOM 2610 C CA . GLN A 1 333 ? -10.300 13.622 25.711 1.00 57.56 333 GLN A CA 1
ATOM 2611 C C . GLN A 1 333 ? -9.833 15.052 25.419 1.00 57.56 333 GLN A C 1
ATOM 2613 O O . GLN A 1 333 ? -10.521 15.999 25.795 1.00 57.56 333 GLN A O 1
ATOM 2618 N N . GLU A 1 334 ? -8.687 15.223 24.761 1.00 53.91 334 GLU A N 1
ATOM 2619 C CA . GLU A 1 334 ? -8.165 16.544 24.379 1.00 53.91 334 GLU A CA 1
ATOM 2620 C C . GLU A 1 334 ? -8.860 17.151 23.141 1.00 53.91 334 GLU A C 1
ATOM 2622 O O . GLU A 1 334 ? -8.586 18.300 22.786 1.00 53.91 334 GLU A O 1
ATOM 2627 N N . TRP A 1 335 ? -9.766 16.403 22.500 1.00 50.34 335 TRP A N 1
ATOM 2628 C CA . TRP A 1 335 ? -10.430 16.739 21.234 1.00 50.34 335 TRP A CA 1
ATOM 2629 C C . TRP A 1 335 ? -11.958 16.739 21.354 1.00 50.34 335 TRP A C 1
ATOM 2631 O O . TRP A 1 335 ? -12.595 17.577 20.671 1.00 50.34 335 TRP A O 1
#

Organism: NCBI:txid73915

Foldseek 3Di:
DLVLLCVLCVVVVNNDPVLSVLCVVQVVPDLVSLQVLLVDPVSVVVSVVSCVVRPVDDPPCVSVSSNLSSLVLFKDKDFAPPPDDPDAAQEEEEEEQQAWADAVPDDIGHHAPLRQVLRVLLSVLRSHMYMYTDPVNSVVQVVCCVVPVHGDPSGHRLQFDFLVCLLVDSLLQVLQVSLVSVPPDAHEYEYEAEDADADPPDDWQKEKAFVLCVVVVNVQLLVLLLVLLCVLCCQLVPPTGYHSDDDPPPNQFDDVVSSTGGSQNSCCDVSSNNHNGYMYMYGYPVVSVVCVVDSLSSSSVSLSSSRSNVRSVPPPDPPVVVVSVVVNVVSSVVD

pLDDT: mean 86.87, std 14.15, range [45.0, 98.81]

Sequence (335 aa):
MRDHVQELLTSAGYDRPDWIAILDELGVQTKTDLLLQTESAHLLADVQERLSKRCAEVPKSLAADLRHLAQKGRLSVGGFPDPTPESQSAIVFTAPHSIYLKREGHTHHVPEWHTSDLARKFARAVKGAFLTWTKEEEKRNKELFDIAGEPDGTNGDPNFTDSSELHSSPWTRELRCIRERFGPRPCLHVDLHGCKNPRQKLGSHVVVGLRAMEMVGRADDVLRMRQELAAVFGIVLKGFTVSVQPQRLLTGAWDPQDGRCTLTQQSLSEAGGAWTHSVQLEMCAKLRKLLSESTALQELLAQGLLIAWIMASRWETGADWVSARTHCVDILQEW